Protein AF-A0A4V5LXR3-F1 (afdb_monomer)

Mean predicted aligned error: 10.99 Å

pLDDT: mean 85.41, std 12.67, range [32.97, 96.38]

Foldseek 3Di:
DDDDDDDPPPPDVVVVPPDDPVRVVVLLVVLLVLLVLLLVDDPVLNVPQDWDPVLVVLSVVLNVDPDPVVNSVSSSVNSVRSVVIDCVSSVVSSVVVVVVVVVVVVLLVVLVVLLVQVLVDPVSLVVLCVVQVVAPSVVLVVLSVVQNVVVPDDDDVPPPPHDPSSVVSSVSSSVSVVVVPDPDD

Solvent-accessible surface area (backbone atoms only — not comparable to full-atom values): 10865 Å² total; per-residue (Å²): 133,86,80,78,82,86,64,91,82,61,78,59,76,72,78,74,59,66,80,49,76,67,51,53,52,51,56,51,47,54,35,27,51,49,46,54,53,53,71,70,46,57,67,72,66,50,68,72,52,80,70,59,67,72,55,52,55,43,50,55,50,40,69,70,46,80,52,66,71,60,24,52,53,38,37,52,50,40,20,54,51,51,73,79,45,87,52,64,66,58,51,52,52,52,49,52,54,50,51,50,52,53,51,52,52,49,52,51,50,52,39,50,51,50,50,51,43,34,69,76,38,71,67,32,47,53,54,47,44,70,75,39,71,88,52,65,63,69,60,49,53,50,32,49,54,48,28,49,55,61,67,74,43,84,86,54,91,88,57,68,98,65,56,72,36,50,54,51,42,48,50,54,49,42,54,46,52,58,67,72,45,71,80,82,126

Sequence (185 aa):
MPRRPFDPTAPDPEDELGPSKTQRKKSMLALQDLGAALLALPVTQLDEIEMDERLREALDEARRITAHGARKRQLQYVGKLLRSADTEPLQQALERTRANRVHDARAFHDVEHWRERILAGDDGLNAWLNTYPDADSTLLRTLVRDARRELDAPTRPGAPAMSKARRALFRQLRDTMSAATPAAE

Secondary structure (DSSP, 8-state):
-PPPPP-TTSPPTTTSSPSPHHHHHHHHHHHHHHHHHHHTS-HHHHHTS---HHHHHHHHHHHH--SHHHHHHHHHHHHHHTTTS--HHHHHHHHHHHHHHHHHHHHHHHHHHHHHHHHH-HHHHHHHHHH-TTS-HHHHHHHHHHHHHHHHS---TT--SS-HHHHHHHHHHHHHHHHHS----

Radius of gyration: 27.93 Å; Cα contacts (8 Å, |Δi|>4): 108; chains: 1; bounding box: 67×54×81 Å

Nearest PDB structures (foldseek):
  2p0t-assembly1_A  TM=9.073E-01  e=4.575E-08  Pseudomonas syringae pv. tomato str. DC3000
  7bl5-assembly1_8  TM=4.875E-01  e=5.642E-07  Escherichia coli str. K-12 substr. MG1655
  4wj0-assembly1_A  TM=4.478E-01  e=9.863E+00  Pyrococcus horikoshii OT3
  8to0-assembly1_AG  TM=2.245E-01  e=7.157E+00  Mus musculus

Structure (mmCIF, N/CA/C/O backbone):
data_AF-A0A4V5LXR3-F1
#
_entry.id   AF-A0A4V5LXR3-F1
#
loop_
_atom_site.group_PDB
_atom_site.id
_atom_site.type_symbol
_atom_site.label_atom_id
_atom_site.label_alt_id
_atom_site.label_comp_id
_atom_site.label_asym_id
_atom_site.label_entity_id
_atom_site.label_seq_id
_atom_site.pdbx_PDB_ins_code
_atom_site.Cartn_x
_atom_site.Cartn_y
_atom_site.Cartn_z
_atom_site.occupancy
_atom_site.B_iso_or_equiv
_atom_site.auth_seq_id
_atom_site.auth_comp_id
_atom_site.auth_asym_id
_atom_site.auth_atom_id
_atom_site.pdbx_PDB_model_num
ATOM 1 N N . MET A 1 1 ? -34.522 -41.121 51.765 1.00 48.38 1 MET A N 1
ATOM 2 C CA . MET A 1 1 ? -34.801 -40.007 50.832 1.00 48.38 1 MET A CA 1
ATOM 3 C C . MET A 1 1 ? -34.856 -40.565 49.417 1.00 48.38 1 MET A C 1
ATOM 5 O O . MET A 1 1 ? -33.918 -41.277 49.068 1.00 48.38 1 MET A O 1
ATOM 9 N N . PRO A 1 2 ? -35.918 -40.332 48.628 1.00 56.44 2 PRO A N 1
ATOM 10 C CA . PRO A 1 2 ? -35.961 -40.808 47.248 1.00 56.44 2 PRO A CA 1
ATOM 11 C C . PRO A 1 2 ? -35.018 -39.966 46.377 1.00 56.44 2 PRO A C 1
ATOM 13 O O . PRO A 1 2 ? -34.986 -38.740 46.491 1.00 56.44 2 PRO A O 1
ATOM 16 N N . ARG A 1 3 ? -34.212 -40.625 45.536 1.00 62.06 3 ARG A N 1
ATOM 17 C CA . ARG A 1 3 ? -33.340 -39.954 44.564 1.00 62.06 3 ARG A CA 1
ATOM 18 C C . ARG A 1 3 ? -34.205 -39.358 43.455 1.00 62.06 3 ARG A C 1
ATOM 20 O O . ARG A 1 3 ? -35.049 -40.053 42.896 1.00 62.06 3 ARG A O 1
ATOM 27 N N . ARG A 1 4 ? -34.001 -38.072 43.170 1.00 68.62 4 ARG A N 1
ATOM 28 C CA . ARG A 1 4 ? -34.671 -37.350 42.083 1.00 68.62 4 ARG A CA 1
ATOM 29 C C . ARG A 1 4 ? -34.352 -38.049 40.745 1.00 68.62 4 ARG A C 1
ATOM 31 O O . ARG A 1 4 ? -33.186 -38.400 40.549 1.00 68.62 4 ARG A O 1
ATOM 38 N N . PRO A 1 5 ? -35.339 -38.285 39.864 1.00 64.44 5 PRO A N 1
ATOM 39 C CA . PRO A 1 5 ? -35.086 -38.892 38.561 1.00 64.44 5 PRO A CA 1
ATOM 40 C C . PRO A 1 5 ? -34.177 -37.986 37.720 1.00 64.44 5 PRO A C 1
ATOM 42 O O . PRO A 1 5 ? -34.353 -36.768 37.707 1.00 64.44 5 PRO A O 1
ATOM 45 N N . PHE A 1 6 ? -33.181 -38.594 37.073 1.00 63.34 6 PHE A N 1
ATOM 46 C CA . PHE A 1 6 ? -32.310 -37.942 36.097 1.00 63.34 6 PHE A CA 1
ATOM 47 C C . PHE A 1 6 ? -33.135 -37.663 34.838 1.00 63.34 6 PHE A C 1
ATOM 49 O O . PHE A 1 6 ? -33.661 -38.599 34.238 1.00 63.34 6 PHE A O 1
ATOM 56 N N . ASP A 1 7 ? -33.292 -36.388 34.494 1.00 72.94 7 ASP A N 1
ATOM 57 C CA . ASP A 1 7 ? -33.982 -35.941 33.287 1.00 72.94 7 ASP A CA 1
ATOM 58 C C . ASP A 1 7 ? -32.942 -35.765 32.162 1.00 72.94 7 ASP A C 1
ATOM 60 O O . ASP A 1 7 ? -32.130 -34.842 32.241 1.00 72.94 7 ASP A O 1
ATOM 64 N N . PRO A 1 8 ? -32.924 -36.635 31.135 1.00 64.62 8 PRO A N 1
ATOM 65 C CA . PRO A 1 8 ? -31.956 -36.577 30.039 1.00 64.62 8 PRO A CA 1
ATOM 66 C C . PRO A 1 8 ? -32.237 -35.448 29.033 1.00 64.62 8 PRO A C 1
ATOM 68 O O . PRO A 1 8 ? -31.468 -35.277 28.092 1.00 64.62 8 PRO A O 1
ATOM 71 N N . THR A 1 9 ? -33.339 -34.709 29.200 1.00 65.81 9 THR A N 1
ATOM 72 C CA . THR A 1 9 ? -33.699 -33.537 28.386 1.00 65.81 9 THR A CA 1
ATOM 73 C C . THR A 1 9 ? -33.408 -32.203 29.072 1.00 65.81 9 THR A C 1
ATOM 75 O O . THR A 1 9 ? -33.622 -31.152 28.468 1.00 65.81 9 THR A O 1
ATOM 78 N N . ALA A 1 10 ? -32.894 -32.219 30.306 1.00 61.97 10 ALA A N 1
ATOM 79 C CA . ALA A 1 10 ? -32.390 -31.010 30.940 1.00 61.97 10 ALA A CA 1
ATOM 80 C C . ALA A 1 10 ? -31.114 -30.539 30.208 1.00 61.97 10 ALA A C 1
ATOM 82 O O . ALA A 1 10 ? -30.219 -31.362 29.998 1.00 61.97 10 ALA A O 1
ATOM 83 N N . PRO A 1 11 ? -31.015 -29.256 29.807 1.00 58.72 11 PRO A N 1
ATOM 84 C CA . PRO A 1 11 ? -29.786 -28.722 29.230 1.00 58.72 11 PRO A CA 1
ATOM 85 C C . PRO A 1 11 ? -28.630 -28.931 30.213 1.00 58.72 11 PRO A C 1
ATOM 87 O O . PRO A 1 11 ? -28.805 -28.787 31.427 1.00 58.72 11 PRO A O 1
ATOM 90 N N . ASP A 1 12 ? -27.467 -29.314 29.688 1.00 57.03 12 ASP A N 1
ATOM 91 C CA . ASP A 1 12 ? -26.261 -29.512 30.488 1.00 57.03 12 ASP A CA 1
ATOM 92 C C . ASP A 1 12 ? -25.957 -28.195 31.234 1.00 57.03 12 ASP A C 1
ATOM 94 O O . ASP A 1 12 ? -25.939 -27.139 30.594 1.00 57.03 12 ASP A O 1
ATOM 98 N N . PRO A 1 13 ? -25.750 -28.183 32.568 1.00 55.31 13 PRO A N 1
ATOM 99 C CA . PRO A 1 13 ? -25.445 -26.955 33.315 1.00 55.31 13 PRO A CA 1
ATOM 100 C C . PRO A 1 13 ? -24.207 -26.198 32.799 1.00 55.31 13 PRO A C 1
ATOM 102 O O . PRO A 1 13 ? -23.985 -25.049 33.187 1.00 55.31 13 PRO A O 1
ATOM 105 N N . GLU A 1 14 ? -23.399 -26.815 31.932 1.00 53.06 14 GLU A N 1
ATOM 106 C CA . GLU A 1 14 ? -22.302 -26.158 31.221 1.00 53.06 14 GLU A CA 1
ATOM 107 C C . GLU A 1 14 ? -22.770 -25.155 30.144 1.00 53.06 14 GLU A C 1
ATOM 109 O O . GLU A 1 14 ? -22.084 -24.152 29.936 1.00 53.06 14 GLU A O 1
ATOM 114 N N . ASP A 1 15 ? -23.950 -25.334 29.537 1.00 54.12 15 ASP A N 1
ATOM 115 C CA . ASP A 1 15 ? -24.495 -24.417 28.518 1.00 54.12 15 ASP A CA 1
ATOM 116 C C . ASP A 1 15 ? -25.104 -23.127 29.120 1.00 54.12 15 ASP A C 1
ATOM 118 O O . ASP A 1 15 ? -25.196 -22.099 28.444 1.00 54.12 15 ASP A O 1
ATOM 122 N N . GLU A 1 16 ? -25.468 -23.123 30.411 1.00 56.03 16 GLU A N 1
ATOM 123 C CA . GLU A 1 16 ? -25.971 -21.930 31.127 1.00 56.03 16 GLU A CA 1
ATOM 124 C C . GLU A 1 16 ? -24.852 -21.009 31.651 1.00 56.03 16 GLU A C 1
ATOM 126 O O . GLU A 1 16 ? -25.084 -19.841 31.995 1.00 56.03 16 GLU A O 1
ATOM 131 N N . LEU A 1 17 ? -23.610 -21.495 31.697 1.00 61.09 17 LEU A N 1
ATOM 132 C CA . LEU A 1 17 ? -22.449 -20.719 32.122 1.00 61.09 17 LEU A CA 1
ATOM 133 C C . LEU A 1 17 ? -21.982 -19.827 30.967 1.00 61.09 17 LEU A C 1
ATOM 135 O O . LEU A 1 17 ? -21.058 -20.152 30.226 1.00 61.09 17 LEU A O 1
ATOM 139 N N . GLY A 1 18 ? -22.620 -18.659 30.830 1.00 65.31 18 GLY A N 1
ATOM 140 C CA . GLY A 1 18 ? -22.239 -17.632 29.855 1.00 65.31 18 GLY A CA 1
ATOM 141 C C . GLY A 1 18 ? -20.724 -17.336 29.820 1.00 65.31 18 GLY A C 1
ATOM 142 O O . GLY A 1 18 ? -19.982 -17.662 30.748 1.00 65.31 18 GLY A O 1
ATOM 143 N N . PRO A 1 19 ? -20.229 -16.635 28.785 1.00 72.50 19 PRO A N 1
ATOM 144 C CA . PRO A 1 19 ? -18.830 -16.680 28.361 1.00 72.50 19 PRO A CA 1
ATOM 145 C C . PRO A 1 19 ? -17.836 -16.447 29.500 1.00 72.50 19 PRO A C 1
ATOM 147 O O . PRO A 1 19 ? -17.971 -15.489 30.276 1.00 72.50 19 PRO A O 1
ATOM 150 N N . SER A 1 20 ? -16.802 -17.289 29.558 1.00 84.00 20 SER A N 1
ATOM 151 C CA . SER A 1 20 ? -15.786 -17.258 30.609 1.00 84.00 20 SER A CA 1
ATOM 152 C C . SER A 1 20 ? -15.047 -15.916 30.645 1.00 84.00 20 SER A C 1
ATOM 154 O O . SER A 1 20 ? -14.935 -15.204 29.642 1.00 84.00 20 SER A O 1
ATOM 156 N N . LYS A 1 21 ? -14.474 -15.560 31.805 1.00 80.75 21 LYS A N 1
ATOM 157 C CA . LYS A 1 21 ? -13.666 -14.331 31.960 1.00 80.75 21 LYS A CA 1
ATOM 158 C C . LYS A 1 21 ? -12.577 -14.221 30.880 1.00 80.75 21 LYS A C 1
ATOM 160 O O . LYS A 1 21 ? -12.326 -13.135 30.357 1.00 80.75 21 LYS A O 1
ATOM 165 N N . THR A 1 22 ? -11.973 -15.351 30.510 1.00 83.62 22 THR A N 1
ATOM 166 C CA . THR A 1 22 ? -10.957 -15.445 29.455 1.00 83.62 22 THR A CA 1
ATOM 167 C C . THR A 1 22 ? -11.543 -15.192 28.068 1.00 83.62 22 THR A C 1
ATOM 169 O O . THR A 1 22 ? -10.948 -14.444 27.294 1.00 83.62 22 THR A O 1
ATOM 172 N N . GLN A 1 23 ? -12.711 -15.760 27.756 1.00 81.50 23 GLN A N 1
ATOM 173 C CA . GLN A 1 23 ? -13.398 -15.528 26.481 1.00 81.50 23 GLN A CA 1
ATOM 174 C C . GLN A 1 23 ? -13.782 -14.056 26.325 1.00 81.50 23 GLN A C 1
ATOM 176 O O . GLN A 1 23 ? -13.395 -13.443 25.337 1.00 81.50 23 GLN A O 1
ATOM 181 N N . ARG A 1 24 ? -14.404 -13.443 27.342 1.00 83.69 24 ARG A N 1
ATOM 182 C CA . ARG A 1 24 ? -14.757 -12.010 27.314 1.00 83.69 24 ARG A CA 1
ATOM 183 C C . ARG A 1 24 ? -13.536 -11.124 27.066 1.00 83.69 24 ARG A C 1
ATOM 185 O O . ARG A 1 24 ? -13.606 -10.176 26.289 1.00 83.69 24 ARG A O 1
ATOM 192 N N . LYS A 1 25 ? -12.395 -11.446 27.689 1.00 84.44 25 LYS A N 1
ATOM 193 C CA . LYS A 1 25 ? -11.135 -10.723 27.468 1.00 84.44 25 LYS A CA 1
ATOM 194 C C . LYS A 1 25 ? -10.623 -10.880 26.031 1.00 84.44 25 LYS A C 1
ATOM 196 O O . LYS A 1 25 ? -10.166 -9.897 25.457 1.00 84.44 25 LYS A O 1
ATOM 201 N N . LYS A 1 26 ? -10.707 -12.082 25.449 1.00 87.25 26 LYS A N 1
ATOM 202 C CA . LYS A 1 26 ? -10.320 -12.332 24.051 1.00 87.25 26 LYS A CA 1
ATOM 203 C C . LYS A 1 26 ? -11.212 -11.569 23.071 1.00 87.25 26 LYS A C 1
ATOM 205 O O . LYS A 1 26 ? -10.680 -10.880 22.210 1.00 87.25 26 LYS A O 1
ATOM 210 N N . SER A 1 27 ? -12.533 -11.608 23.251 1.00 86.69 27 SER A N 1
ATOM 211 C CA . SER A 1 27 ? -13.485 -10.847 22.426 1.00 86.69 27 SER A CA 1
ATOM 212 C C . SER A 1 27 ? -13.188 -9.347 22.475 1.00 86.69 27 SER A C 1
ATOM 214 O O . SER A 1 27 ? -13.164 -8.665 21.458 1.00 86.69 27 SER A O 1
ATOM 216 N N . MET A 1 28 ? -12.878 -8.839 23.670 1.00 87.00 28 MET A N 1
ATOM 217 C CA . MET A 1 28 ? -12.500 -7.443 23.871 1.00 87.00 28 MET A CA 1
ATOM 218 C C . MET A 1 28 ? -11.203 -7.036 23.181 1.00 87.00 28 MET A C 1
ATOM 220 O O . MET A 1 28 ? -11.071 -5.881 22.771 1.00 87.00 28 MET A O 1
ATOM 224 N N . LEU A 1 29 ? -10.234 -7.945 23.111 1.00 89.38 29 LEU A N 1
ATOM 225 C CA . LEU A 1 29 ? -8.988 -7.702 22.399 1.00 89.38 29 LEU A CA 1
ATOM 226 C C . LEU A 1 29 ? -9.235 -7.698 20.888 1.00 89.38 29 LEU A C 1
ATOM 228 O O . LEU A 1 29 ? -8.844 -6.746 20.230 1.00 89.38 29 LEU A O 1
ATOM 232 N N . ALA A 1 30 ? -10.003 -8.666 20.380 1.00 90.50 30 ALA A N 1
ATOM 233 C CA . ALA A 1 30 ? -10.354 -8.750 18.964 1.00 90.50 30 ALA A CA 1
ATOM 234 C C . ALA A 1 30 ? -11.049 -7.477 18.443 1.00 90.50 30 ALA A C 1
ATOM 236 O O . ALA A 1 30 ? -10.733 -7.009 17.355 1.00 90.50 30 ALA A O 1
ATOM 237 N N . LEU A 1 31 ? -11.941 -6.864 19.230 1.00 91.88 31 LEU A N 1
ATOM 238 C CA . LEU A 1 31 ? -12.586 -5.597 18.851 1.00 91.88 31 LEU A CA 1
ATOM 239 C C . LEU A 1 31 ? -11.624 -4.400 18.879 1.00 91.88 31 LEU A C 1
ATOM 241 O O . LEU A 1 31 ? -11.743 -3.491 18.063 1.00 91.88 31 LEU A O 1
ATOM 245 N N . GLN A 1 32 ? -10.659 -4.376 19.802 1.00 91.25 32 GLN A N 1
ATOM 246 C CA . GLN A 1 32 ? -9.615 -3.344 19.794 1.00 91.25 32 GLN A CA 1
ATOM 247 C C . GLN A 1 32 ? -8.682 -3.508 18.594 1.00 91.25 32 GLN A C 1
ATOM 249 O O . GLN A 1 32 ? -8.328 -2.513 17.963 1.00 91.25 32 GLN A O 1
ATOM 254 N N . ASP A 1 33 ? -8.330 -4.748 18.259 1.00 92.50 33 ASP A N 1
ATOM 255 C CA . ASP A 1 33 ? -7.518 -5.076 17.091 1.00 92.50 33 ASP A CA 1
ATOM 256 C C . ASP A 1 33 ? -8.258 -4.717 15.794 1.00 92.50 33 ASP A C 1
ATOM 258 O O . ASP A 1 33 ? -7.649 -4.160 14.882 1.00 92.50 33 ASP A O 1
ATOM 262 N N . LEU A 1 34 ? -9.580 -4.932 15.741 1.00 93.31 34 LEU A N 1
ATOM 263 C CA . LEU A 1 34 ? -10.438 -4.472 14.646 1.00 93.31 34 LEU A CA 1
ATOM 264 C C . LEU A 1 34 ? -10.372 -2.946 14.494 1.00 93.31 34 LEU A C 1
ATOM 266 O O . LEU A 1 34 ? -10.088 -2.449 13.408 1.00 93.31 34 LEU A O 1
ATOM 270 N N . GLY A 1 35 ? -10.553 -2.197 15.585 1.00 93.38 35 GLY A N 1
ATOM 271 C CA . GLY A 1 35 ? -10.427 -0.736 15.573 1.00 93.38 35 GLY A CA 1
ATOM 272 C C . GLY A 1 35 ? -9.039 -0.255 15.135 1.00 93.38 35 GLY A C 1
ATOM 273 O O . GLY A 1 35 ? -8.917 0.690 14.358 1.00 93.38 35 GLY A O 1
ATOM 274 N N . ALA A 1 36 ? -7.977 -0.930 15.581 1.00 93.38 36 ALA A N 1
ATOM 275 C CA . ALA A 1 36 ? -6.613 -0.623 15.161 1.00 93.38 36 ALA A CA 1
ATOM 276 C C . ALA A 1 36 ? -6.378 -0.920 13.670 1.00 93.38 36 ALA A C 1
ATOM 278 O O . ALA A 1 36 ? -5.682 -0.153 13.004 1.00 93.38 36 ALA A O 1
ATOM 279 N N . ALA A 1 37 ? -6.967 -1.998 13.145 1.00 93.31 37 ALA A N 1
ATOM 280 C CA . ALA A 1 37 ? -6.899 -2.347 11.731 1.00 93.31 37 ALA A CA 1
ATOM 281 C C . ALA A 1 37 ? -7.628 -1.319 10.854 1.00 93.31 37 ALA A C 1
ATOM 283 O O . ALA A 1 37 ? -7.084 -0.917 9.828 1.00 93.31 37 ALA A O 1
ATOM 284 N N . LEU A 1 38 ? -8.796 -0.832 11.288 1.00 92.94 38 LEU A N 1
ATOM 285 C CA . LEU A 1 38 ? -9.531 0.238 10.603 1.00 92.94 38 LEU A CA 1
ATOM 286 C C . LEU A 1 38 ? -8.713 1.534 10.525 1.00 92.94 38 LEU A C 1
ATOM 288 O O . LEU A 1 38 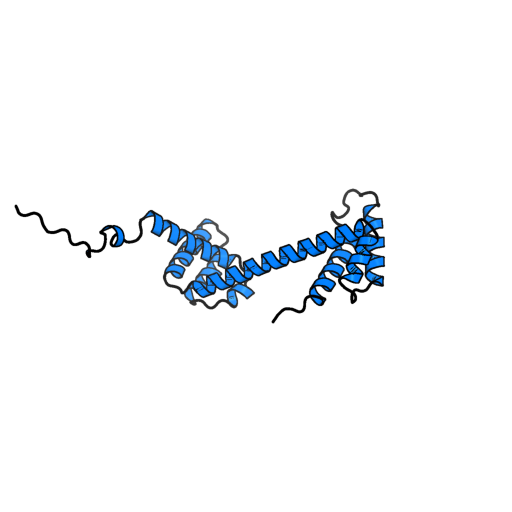? -8.626 2.140 9.465 1.00 92.94 38 LEU A O 1
ATOM 292 N N . LEU A 1 39 ? -8.017 1.920 11.602 1.00 92.31 39 LEU A N 1
ATOM 293 C CA . LEU A 1 39 ? -7.126 3.093 11.585 1.00 92.31 39 LEU A CA 1
ATOM 294 C C . LEU A 1 39 ? -5.912 2.957 10.659 1.00 92.31 39 LEU A C 1
ATOM 296 O O . LEU A 1 39 ? -5.262 3.959 10.363 1.00 92.31 39 LEU A O 1
ATOM 300 N N . ALA A 1 40 ? -5.556 1.735 10.266 1.00 90.75 40 ALA A N 1
ATOM 301 C CA . ALA A 1 40 ? -4.468 1.478 9.331 1.00 90.75 40 ALA A CA 1
ATOM 302 C C . ALA A 1 40 ? -4.927 1.517 7.862 1.00 90.75 40 ALA A C 1
ATOM 304 O O . ALA A 1 40 ? -4.088 1.385 6.964 1.00 90.75 40 ALA A O 1
ATOM 305 N N . LEU A 1 41 ? -6.231 1.667 7.607 1.00 89.31 41 LEU A N 1
ATOM 306 C CA . LEU A 1 41 ? -6.758 1.877 6.265 1.00 89.31 41 LEU A CA 1
ATOM 307 C C . LEU A 1 41 ? -6.458 3.302 5.771 1.00 89.31 41 LEU A C 1
ATOM 309 O O . LEU A 1 41 ? -6.377 4.239 6.572 1.00 89.31 41 LEU A O 1
ATOM 313 N N . PRO A 1 42 ? -6.305 3.493 4.448 1.00 88.31 42 PRO A N 1
ATOM 314 C CA . PRO A 1 42 ? -6.351 4.818 3.845 1.00 88.31 42 PRO A CA 1
ATOM 315 C C . PRO A 1 42 ? -7.664 5.527 4.189 1.00 88.31 42 PRO A C 1
ATOM 317 O O . PRO A 1 42 ? -8.713 4.894 4.247 1.00 88.31 42 PRO A O 1
ATOM 320 N N . VAL A 1 43 ? -7.603 6.850 4.347 1.00 87.44 43 VAL A N 1
ATOM 321 C CA . VAL A 1 43 ? -8.761 7.696 4.697 1.00 87.44 43 VAL A CA 1
ATOM 322 C C . VAL A 1 43 ? -9.933 7.461 3.754 1.00 87.44 43 VAL A C 1
ATOM 324 O O . VAL A 1 43 ? -11.038 7.216 4.204 1.00 87.44 43 VAL A O 1
ATOM 327 N N . THR A 1 44 ? -9.651 7.427 2.453 1.00 88.19 44 THR A N 1
ATOM 328 C CA . THR A 1 44 ? -10.654 7.217 1.408 1.00 88.19 44 THR A CA 1
ATOM 329 C C . THR A 1 44 ? -11.377 5.880 1.557 1.00 88.19 44 THR A C 1
ATOM 331 O O . THR A 1 44 ? -12.591 5.835 1.441 1.00 88.19 44 THR A O 1
ATOM 334 N N . GLN A 1 45 ? -10.652 4.803 1.883 1.00 87.12 45 GLN A N 1
ATOM 335 C CA . GLN A 1 45 ? -11.262 3.490 2.121 1.00 87.12 45 GLN A CA 1
ATOM 336 C C . GLN A 1 45 ? -12.057 3.463 3.422 1.00 87.12 45 GLN A C 1
ATOM 338 O O . GLN A 1 45 ? -13.059 2.770 3.498 1.00 87.12 45 GLN A O 1
ATOM 343 N N . LEU A 1 46 ? -11.609 4.181 4.455 1.00 89.12 46 LEU A N 1
ATOM 344 C CA . LEU A 1 46 ? -12.341 4.265 5.716 1.00 89.12 46 LEU A CA 1
ATOM 345 C C . LEU A 1 46 ? -13.649 5.053 5.555 1.00 89.12 46 LEU A C 1
ATOM 347 O O . LEU A 1 46 ? -14.658 4.680 6.148 1.00 89.12 46 LEU A O 1
ATOM 351 N N . ASP A 1 47 ? -13.634 6.106 4.735 1.00 89.62 47 ASP A N 1
ATOM 352 C CA . ASP A 1 47 ? -14.788 6.970 4.494 1.00 89.62 47 ASP A CA 1
ATOM 353 C C . ASP A 1 47 ? -15.931 6.244 3.774 1.00 89.62 47 ASP A C 1
ATOM 355 O O . ASP A 1 47 ? -17.094 6.503 4.090 1.00 89.62 47 ASP A O 1
ATOM 359 N N . GLU A 1 48 ? -15.596 5.313 2.874 1.00 89.69 48 GLU A N 1
ATOM 360 C CA . GLU A 1 48 ? -16.531 4.448 2.137 1.00 89.69 48 GLU A CA 1
ATOM 361 C C . GLU A 1 48 ? -17.236 3.408 3.023 1.00 89.69 48 GLU A C 1
ATOM 363 O O . GLU A 1 48 ? -18.247 2.835 2.620 1.00 89.69 48 GLU A O 1
ATOM 368 N N . ILE A 1 49 ? -16.717 3.140 4.225 1.00 89.88 49 ILE A N 1
ATOM 369 C CA . ILE A 1 49 ? -17.291 2.138 5.121 1.00 89.88 49 ILE A CA 1
ATOM 370 C C . ILE A 1 49 ? -18.459 2.749 5.895 1.00 89.88 49 ILE A C 1
ATOM 372 O O . ILE A 1 49 ? -18.294 3.688 6.682 1.00 89.88 49 ILE A O 1
ATOM 376 N N . GLU A 1 50 ? -19.641 2.164 5.729 1.00 88.31 50 GLU A N 1
ATOM 377 C CA . GLU A 1 50 ? -20.808 2.526 6.528 1.00 88.31 50 GLU A CA 1
ATOM 378 C C . GLU A 1 50 ? -20.597 2.145 7.997 1.00 88.31 50 GLU A C 1
ATOM 380 O O . GLU A 1 50 ? -20.267 1.005 8.334 1.00 88.31 50 GLU A O 1
ATOM 385 N N . MET A 1 51 ? -20.755 3.128 8.883 1.00 90.62 51 MET A N 1
ATOM 386 C CA . MET A 1 51 ? -20.613 2.955 10.324 1.00 90.62 51 MET A CA 1
ATOM 387 C C . MET A 1 51 ? -21.352 4.051 11.090 1.00 90.62 51 MET A C 1
ATOM 389 O O . MET A 1 51 ? -21.638 5.114 10.544 1.00 90.62 51 MET A O 1
ATOM 393 N N . ASP A 1 52 ? -21.622 3.799 12.370 1.00 91.50 52 ASP A N 1
ATOM 394 C CA . ASP A 1 52 ? -22.203 4.788 13.282 1.00 91.50 52 ASP A CA 1
ATOM 395 C C . ASP A 1 52 ? -21.307 6.035 13.394 1.00 91.50 52 ASP A C 1
ATOM 397 O O . ASP A 1 52 ? -20.081 5.923 13.506 1.00 91.50 52 ASP A O 1
ATOM 401 N N . GLU A 1 53 ? -21.923 7.218 13.422 1.00 91.69 53 GLU A N 1
ATOM 402 C CA . GLU A 1 53 ? -21.227 8.505 13.526 1.00 91.69 53 GLU A CA 1
ATOM 403 C C . GLU A 1 53 ? -20.266 8.547 14.721 1.00 91.69 53 GLU A C 1
ATOM 405 O O . GLU A 1 53 ? -19.116 8.962 14.600 1.00 91.69 53 GLU A O 1
ATOM 410 N N . ARG A 1 54 ? -20.673 8.006 15.875 1.00 93.88 54 ARG A N 1
ATOM 411 C CA . ARG A 1 54 ? -19.824 7.978 17.076 1.00 93.88 54 ARG A CA 1
ATOM 412 C C . ARG A 1 54 ? -18.572 7.139 16.874 1.00 93.88 54 ARG A C 1
ATOM 414 O O . ARG A 1 54 ? -17.534 7.429 17.471 1.00 93.88 54 ARG A O 1
ATOM 421 N N . LEU A 1 55 ? -18.673 6.062 16.094 1.00 93.88 55 LEU A N 1
ATOM 422 C CA . LEU A 1 55 ? -17.525 5.223 15.765 1.00 93.88 55 LEU A CA 1
ATOM 423 C C . LEU A 1 55 ? -16.581 5.964 14.815 1.00 93.88 55 LEU A C 1
ATOM 425 O O . LEU A 1 55 ? -15.370 5.943 15.045 1.00 93.88 55 LEU A O 1
ATOM 429 N N . ARG A 1 56 ? -17.130 6.664 13.818 1.00 93.88 56 ARG A N 1
ATOM 430 C CA . ARG A 1 56 ? -16.366 7.488 12.874 1.00 93.88 56 ARG A CA 1
ATOM 431 C C . ARG A 1 56 ? -15.596 8.600 13.589 1.00 93.88 56 ARG A C 1
ATOM 433 O O . ARG A 1 56 ? -14.367 8.634 13.511 1.00 93.88 56 ARG A O 1
ATOM 440 N N . GLU A 1 57 ? -16.274 9.403 14.406 1.00 94.50 57 GLU A N 1
ATOM 441 C CA . GLU A 1 57 ? -15.649 10.452 15.225 1.00 94.50 57 GLU A CA 1
ATOM 442 C C . GLU A 1 57 ? -14.532 9.895 16.123 1.00 94.50 57 GLU A C 1
ATOM 444 O O . GLU A 1 57 ? -13.446 10.475 16.240 1.00 94.50 57 GLU A O 1
ATOM 449 N N . ALA A 1 58 ? -14.773 8.740 16.756 1.00 95.12 58 ALA A N 1
ATOM 450 C CA . ALA A 1 58 ? -13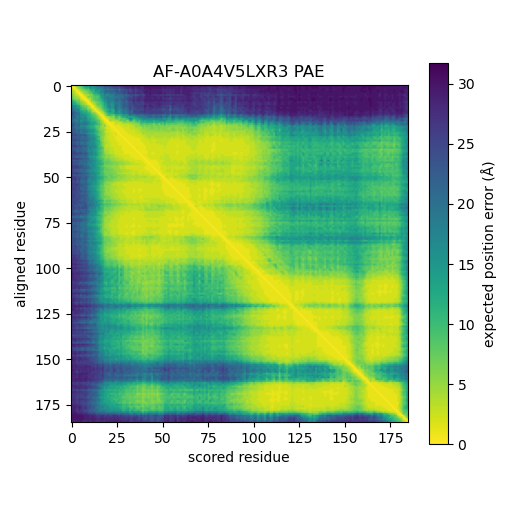.802 8.118 17.646 1.00 95.12 58 ALA A CA 1
ATOM 451 C C . ALA A 1 58 ? -12.537 7.647 16.910 1.00 95.12 58 ALA A C 1
ATOM 453 O O . ALA A 1 58 ? -11.441 7.735 17.479 1.00 95.12 58 ALA A O 1
ATOM 454 N N . LEU A 1 59 ? -12.677 7.158 15.673 1.00 94.44 59 LEU A N 1
ATOM 455 C CA . LEU A 1 59 ? -11.563 6.765 14.810 1.00 94.44 59 LEU A CA 1
ATOM 456 C C . LEU A 1 59 ? -10.772 7.990 14.326 1.00 94.44 59 LEU A C 1
ATOM 458 O O . LEU A 1 59 ? -9.542 7.997 14.420 1.00 94.44 59 LEU A O 1
ATOM 462 N N . ASP A 1 60 ? -11.446 9.057 13.904 1.00 94.00 60 ASP A N 1
ATOM 463 C CA . ASP A 1 60 ? -10.776 10.291 13.480 1.00 94.00 60 ASP A CA 1
ATOM 464 C C . ASP A 1 60 ? -9.979 10.940 14.612 1.00 94.00 60 ASP A C 1
ATOM 466 O O . ASP A 1 60 ? -8.840 11.379 14.417 1.00 94.00 60 ASP A O 1
ATOM 470 N N . GLU A 1 61 ? -10.536 10.947 15.822 1.00 95.06 61 GLU A N 1
ATOM 471 C CA . GLU A 1 61 ? -9.827 11.386 17.021 1.00 95.06 61 GLU A CA 1
ATOM 472 C C . GLU A 1 61 ? -8.588 10.514 17.279 1.00 95.06 61 GLU A C 1
ATOM 474 O O . GLU A 1 61 ? -7.484 11.022 17.485 1.00 95.06 61 GLU A O 1
ATOM 479 N N . ALA A 1 62 ? -8.724 9.187 17.183 1.00 94.19 62 ALA A N 1
ATOM 480 C CA . ALA A 1 62 ? -7.606 8.263 17.374 1.00 94.19 62 ALA A CA 1
ATOM 481 C C . ALA A 1 62 ? -6.465 8.473 16.364 1.00 94.19 62 ALA A C 1
ATOM 483 O O . ALA A 1 62 ? -5.313 8.141 16.669 1.00 94.19 62 ALA A O 1
ATOM 484 N N . ARG A 1 63 ? -6.770 9.012 15.176 1.00 92.06 63 ARG A N 1
ATOM 485 C CA . ARG A 1 63 ? -5.785 9.339 14.138 1.00 92.06 63 ARG A CA 1
ATOM 486 C C . ARG A 1 63 ? -5.044 10.647 14.418 1.00 92.06 63 ARG A C 1
ATOM 488 O O . ARG A 1 63 ? -3.875 10.762 14.058 1.00 92.06 63 ARG A O 1
ATOM 495 N N . ARG A 1 64 ? -5.698 11.606 15.082 1.00 93.88 64 ARG A N 1
ATOM 496 C CA . ARG A 1 64 ? -5.115 12.900 15.482 1.00 93.88 64 ARG A CA 1
ATOM 497 C C . ARG A 1 64 ? -4.228 12.794 16.726 1.00 93.88 64 ARG A C 1
ATOM 499 O O . ARG A 1 64 ? -3.271 13.553 16.867 1.00 93.88 64 ARG A O 1
ATOM 506 N N . ILE A 1 65 ? -4.501 11.838 17.613 1.00 95.12 65 ILE A N 1
ATOM 507 C CA . ILE A 1 65 ? -3.715 11.640 18.835 1.00 95.12 65 ILE A CA 1
ATOM 508 C C . ILE A 1 65 ? -2.329 11.049 18.525 1.00 95.12 65 ILE A C 1
ATOM 510 O O . ILE A 1 65 ? -2.190 9.890 18.134 1.00 95.12 65 ILE A O 1
ATOM 514 N N . THR A 1 66 ? -1.278 11.811 18.830 1.00 93.06 66 THR A N 1
ATOM 515 C CA . THR A 1 66 ? 0.125 11.376 18.697 1.00 93.06 66 THR A CA 1
ATOM 516 C C . THR A 1 66 ? 0.655 10.663 19.945 1.00 93.06 66 THR A C 1
ATOM 518 O O . THR A 1 66 ? 1.486 9.760 19.851 1.00 93.06 66 THR A O 1
ATOM 521 N N . ALA A 1 67 ? 0.160 11.022 21.134 1.00 96.38 67 ALA A N 1
ATOM 522 C CA . ALA A 1 67 ? 0.627 10.455 22.396 1.00 96.38 67 ALA A CA 1
ATOM 523 C C . ALA A 1 67 ? 0.159 9.000 22.581 1.00 96.38 67 ALA A C 1
ATOM 525 O O . ALA A 1 67 ? -1.039 8.726 22.689 1.00 96.38 67 ALA A O 1
ATOM 526 N N . HIS A 1 68 ? 1.106 8.064 22.719 1.00 92.12 68 HIS A N 1
ATOM 527 C CA . HIS A 1 68 ? 0.830 6.622 22.807 1.00 92.12 68 HIS A CA 1
ATOM 528 C C . HIS A 1 68 ? -0.217 6.242 23.867 1.00 92.12 68 HIS A C 1
ATOM 530 O O . HIS A 1 68 ? -1.110 5.438 23.597 1.00 92.12 68 HIS A O 1
ATOM 536 N N . GLY A 1 69 ? -0.143 6.828 25.067 1.00 94.81 69 GLY A N 1
ATOM 537 C CA . GLY A 1 69 ? -1.081 6.529 26.153 1.00 94.81 69 GLY A CA 1
ATOM 538 C C . GLY A 1 69 ? -2.503 7.033 25.887 1.00 94.81 69 GLY A C 1
ATOM 539 O O . GLY A 1 69 ? -3.476 6.353 26.213 1.00 94.81 69 GLY A O 1
ATOM 540 N N . ALA A 1 70 ? -2.640 8.207 25.268 1.00 94.31 70 ALA A N 1
ATOM 541 C CA . ALA A 1 70 ? -3.939 8.737 24.865 1.00 94.31 70 ALA A CA 1
ATOM 542 C C . ALA A 1 70 ? -4.520 7.922 23.698 1.00 94.31 70 ALA A C 1
ATOM 544 O O . ALA A 1 70 ? -5.669 7.495 23.777 1.00 94.31 70 ALA A O 1
ATOM 545 N N . ARG A 1 71 ? -3.698 7.577 22.697 1.00 94.06 71 ARG A N 1
ATOM 546 C CA . ARG A 1 71 ? -4.119 6.760 21.550 1.00 94.06 71 ARG A CA 1
ATOM 547 C C . ARG A 1 71 ? -4.593 5.375 21.984 1.00 94.06 71 ARG A C 1
ATOM 549 O O . ARG A 1 71 ? -5.629 4.905 21.528 1.00 94.06 71 ARG A O 1
ATOM 556 N N . LYS A 1 72 ? -3.883 4.739 22.922 1.00 93.19 72 LYS A N 1
ATOM 557 C CA . LYS A 1 72 ? -4.286 3.446 23.496 1.00 93.19 72 LYS A CA 1
ATOM 558 C C . LYS A 1 72 ? -5.648 3.523 24.191 1.00 93.19 72 LYS A C 1
ATOM 560 O O . LYS A 1 72 ? -6.467 2.628 24.012 1.00 93.19 72 LYS A O 1
ATOM 565 N N . ARG A 1 73 ? -5.903 4.578 24.974 1.00 94.88 73 ARG A N 1
ATOM 566 C CA . ARG A 1 73 ? -7.208 4.787 25.629 1.00 94.88 73 ARG A CA 1
ATOM 567 C C . ARG A 1 73 ? -8.318 5.036 24.611 1.00 94.88 73 ARG A C 1
ATOM 569 O O . ARG A 1 73 ? -9.398 4.472 24.755 1.00 94.88 73 ARG A O 1
ATOM 576 N N . GLN A 1 74 ? -8.030 5.796 23.559 1.00 96.19 74 GLN A N 1
ATOM 577 C CA . GLN A 1 74 ? -8.988 6.025 22.483 1.00 96.19 74 GLN A CA 1
ATOM 578 C C . GLN A 1 74 ? -9.335 4.725 21.744 1.00 96.19 74 GLN A C 1
ATOM 580 O O . GLN A 1 74 ? -10.506 4.438 21.526 1.00 96.19 74 GLN A O 1
ATOM 585 N N . LEU A 1 75 ? -8.350 3.869 21.460 1.00 93.94 75 LEU A N 1
ATOM 586 C CA . LEU A 1 75 ? -8.590 2.544 20.873 1.00 93.94 75 LEU A CA 1
ATOM 587 C C . LEU A 1 75 ? -9.433 1.627 21.773 1.00 93.94 75 LEU A C 1
ATOM 589 O O . LEU A 1 75 ? -10.260 0.864 21.278 1.00 93.94 75 LEU A O 1
ATOM 593 N N . GLN A 1 76 ? -9.280 1.715 23.096 1.00 94.12 76 GLN A N 1
ATOM 594 C CA . GLN A 1 76 ? -10.156 0.998 24.032 1.00 94.12 76 GLN A CA 1
ATOM 595 C C . GLN A 1 76 ? -11.600 1.505 23.968 1.00 94.12 76 GLN A C 1
ATOM 597 O O . GLN A 1 76 ? -12.534 0.706 24.068 1.00 94.12 76 GLN A O 1
ATOM 602 N N . TYR A 1 77 ? -11.786 2.816 23.798 1.00 95.19 77 TYR A N 1
ATOM 603 C CA . TYR A 1 77 ? -13.103 3.412 23.600 1.00 95.19 77 TYR A CA 1
ATOM 604 C C . TYR A 1 77 ? -13.729 2.974 22.268 1.00 95.19 77 TYR A C 1
ATOM 606 O O . TYR A 1 77 ? -14.868 2.511 22.267 1.00 95.19 77 TYR A O 1
ATOM 614 N N . VAL A 1 78 ? -12.962 2.977 21.175 1.00 95.06 78 VAL A N 1
ATOM 615 C CA . VAL A 1 78 ? -13.375 2.409 19.878 1.00 95.06 78 VAL A CA 1
ATOM 616 C C . VAL A 1 78 ? -13.801 0.945 20.036 1.00 95.06 78 VAL A C 1
ATOM 618 O O . VAL A 1 78 ? -14.910 0.579 19.659 1.00 95.06 78 VAL A O 1
ATOM 621 N N . GLY A 1 79 ? -12.994 0.115 20.705 1.00 93.88 79 GLY A N 1
ATOM 622 C CA . GLY A 1 79 ? -13.347 -1.279 20.999 1.00 93.88 79 GLY A CA 1
ATOM 623 C C . GLY A 1 79 ? -14.594 -1.440 21.884 1.00 93.88 79 GLY A C 1
ATOM 624 O O . GLY A 1 79 ? -15.223 -2.497 21.881 1.00 93.88 79 GLY A O 1
ATOM 625 N N . LYS A 1 80 ? -14.978 -0.410 22.651 1.00 93.69 80 LYS A N 1
ATOM 626 C CA . LYS A 1 80 ? -16.259 -0.366 23.372 1.00 93.69 80 LYS A CA 1
ATOM 627 C C . LYS A 1 80 ? -17.428 -0.039 22.451 1.00 93.69 80 LYS A C 1
ATOM 629 O O . LYS A 1 80 ? -18.457 -0.687 22.606 1.00 93.69 80 LYS A O 1
ATOM 634 N N . LEU A 1 81 ? -17.274 0.904 21.527 1.00 94.06 81 LEU A N 1
ATOM 635 C CA . LEU A 1 81 ? -18.306 1.238 20.539 1.00 94.06 81 LEU A CA 1
ATOM 636 C C . LEU A 1 81 ? -18.584 0.061 19.597 1.00 94.06 81 LEU A C 1
ATOM 638 O O . LEU A 1 81 ? -19.738 -0.269 19.347 1.00 94.06 81 LEU A O 1
ATOM 642 N N . LEU A 1 82 ? -17.532 -0.650 19.183 1.00 92.94 82 LEU A N 1
ATOM 643 C CA . LEU A 1 82 ? -17.634 -1.833 18.326 1.00 92.94 82 LEU A CA 1
ATOM 644 C C . LEU A 1 82 ? -18.412 -3.002 18.954 1.00 92.94 82 LEU A C 1
ATOM 646 O O . LEU A 1 82 ? -18.841 -3.890 18.232 1.00 92.94 82 LEU A O 1
ATOM 650 N N . ARG A 1 83 ? -18.631 -3.023 20.279 1.00 90.69 83 ARG A N 1
ATOM 651 C CA . ARG A 1 83 ? -19.473 -4.059 20.915 1.00 90.69 83 ARG A CA 1
ATOM 652 C C . ARG A 1 83 ? -20.951 -3.937 20.566 1.00 90.69 83 ARG A C 1
ATOM 654 O O . ARG A 1 83 ? -21.669 -4.923 20.674 1.00 90.69 83 ARG A O 1
ATOM 661 N N . SER A 1 84 ? -21.400 -2.723 20.272 1.00 89.38 84 SER A N 1
ATOM 662 C CA . SER A 1 84 ? -22.797 -2.408 19.969 1.00 89.38 84 SER A CA 1
ATOM 663 C C . SER A 1 84 ? -23.012 -2.043 18.504 1.00 89.38 84 SER A C 1
ATOM 665 O O . SER A 1 84 ? -24.142 -1.763 18.124 1.00 89.38 84 SER A O 1
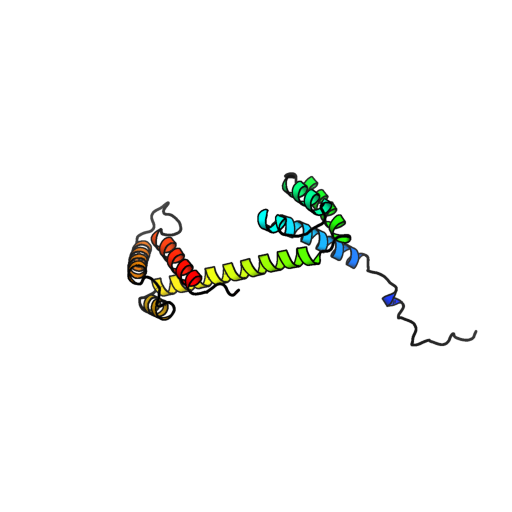ATOM 667 N N . ALA A 1 85 ? -21.944 -2.000 17.709 1.00 88.88 85 ALA A N 1
ATOM 668 C CA . ALA A 1 85 ? -22.006 -1.706 16.287 1.00 88.88 85 ALA A CA 1
ATOM 669 C C . ALA A 1 85 ? -22.165 -2.996 15.476 1.00 88.88 85 ALA A C 1
ATOM 671 O O . ALA A 1 85 ? -21.719 -4.064 15.905 1.00 88.88 85 ALA A O 1
ATOM 672 N N . ASP A 1 86 ? -22.729 -2.873 14.277 1.00 88.06 86 ASP A N 1
ATOM 673 C CA . ASP A 1 86 ? -22.568 -3.903 13.262 1.00 88.06 86 ASP A CA 1
ATOM 674 C C . ASP A 1 86 ? -21.116 -3.887 12.764 1.00 88.06 86 ASP A C 1
ATOM 676 O O . ASP A 1 86 ? -20.613 -2.883 12.258 1.00 88.06 86 ASP A O 1
ATOM 680 N N . THR A 1 87 ? -20.411 -4.995 12.985 1.00 90.06 87 THR A N 1
ATOM 681 C CA . THR A 1 87 ? -18.994 -5.127 12.620 1.00 90.06 87 THR A CA 1
ATOM 682 C C . THR A 1 87 ? -18.790 -5.859 11.304 1.00 90.06 87 THR A C 1
ATOM 684 O O . THR A 1 87 ? -17.661 -5.888 10.813 1.00 90.06 87 THR A O 1
ATOM 687 N N . GLU A 1 88 ? -19.845 -6.427 10.719 1.00 89.38 88 GLU A N 1
ATOM 688 C CA . GLU A 1 88 ? -19.742 -7.195 9.483 1.00 89.38 88 GLU A CA 1
ATOM 689 C C . GLU A 1 88 ? -19.248 -6.331 8.304 1.00 89.38 88 GLU A C 1
ATOM 691 O O . GLU A 1 88 ? -18.240 -6.712 7.696 1.00 89.38 88 GLU A O 1
ATOM 696 N N . PRO A 1 89 ? -19.797 -5.126 8.032 1.00 89.44 89 PRO A N 1
ATOM 697 C CA . PRO A 1 89 ? -19.289 -4.256 6.965 1.00 89.44 89 PRO A CA 1
ATOM 698 C C . PRO A 1 89 ? -17.820 -3.858 7.171 1.00 89.44 89 PRO A C 1
ATOM 700 O O . PRO A 1 89 ? -17.028 -3.832 6.226 1.00 89.44 89 PRO A O 1
ATOM 703 N N . LEU A 1 90 ? -17.430 -3.616 8.428 1.00 91.62 90 LEU A N 1
ATOM 704 C CA . LEU A 1 90 ? -16.066 -3.241 8.812 1.00 91.62 90 LEU A CA 1
ATOM 705 C C . LEU A 1 90 ? -15.071 -4.371 8.515 1.00 91.62 90 LEU A C 1
ATOM 707 O O . LEU A 1 90 ? -13.984 -4.143 7.982 1.00 91.62 90 LEU A O 1
ATOM 711 N N . GLN A 1 91 ? -15.443 -5.602 8.872 1.00 90.75 91 GLN A N 1
ATOM 712 C CA . GLN A 1 91 ? -14.625 -6.789 8.641 1.00 90.75 91 GLN A CA 1
ATOM 713 C C . GLN A 1 91 ? -14.512 -7.100 7.151 1.00 90.75 91 GLN A C 1
ATOM 715 O O . GLN A 1 91 ? -13.408 -7.346 6.668 1.00 90.75 91 GLN A O 1
ATOM 720 N N . GLN A 1 92 ? -15.619 -7.025 6.409 1.00 90.06 92 GLN A N 1
ATOM 721 C CA . GLN A 1 92 ? -15.608 -7.238 4.964 1.00 90.06 92 GLN A CA 1
ATOM 722 C C . GLN A 1 92 ? -14.706 -6.231 4.247 1.00 90.06 92 GLN A C 1
ATOM 724 O O . GLN A 1 92 ? -13.938 -6.621 3.369 1.00 90.06 92 GLN A O 1
ATOM 729 N N . ALA A 1 93 ? -14.756 -4.951 4.623 1.00 88.69 93 ALA A N 1
ATOM 730 C CA . ALA A 1 93 ? -13.883 -3.936 4.043 1.00 88.69 93 ALA A CA 1
ATOM 731 C C . ALA A 1 93 ? -12.398 -4.244 4.301 1.00 88.69 93 ALA A C 1
ATOM 733 O O . ALA A 1 93 ? -11.581 -4.197 3.382 1.00 88.69 93 ALA A O 1
ATOM 734 N N . LEU A 1 94 ? -12.050 -4.649 5.528 1.00 90.19 94 LEU A N 1
ATOM 735 C CA . LEU A 1 94 ? -10.684 -5.056 5.863 1.00 90.19 94 LEU A CA 1
ATOM 736 C C . LEU A 1 94 ? -10.222 -6.284 5.072 1.00 90.19 94 LEU A C 1
ATOM 738 O O . LEU A 1 94 ? -9.075 -6.314 4.619 1.00 90.19 94 LEU A O 1
ATOM 742 N N . GLU A 1 95 ? -11.085 -7.282 4.895 1.00 89.38 95 GLU A N 1
ATOM 743 C CA . GLU A 1 95 ? -10.768 -8.474 4.106 1.00 89.38 95 GLU A CA 1
ATOM 744 C C . GLU A 1 95 ? -10.562 -8.140 2.626 1.00 89.38 95 GLU A C 1
ATOM 746 O O . GLU A 1 95 ? -9.576 -8.591 2.043 1.00 89.38 95 GLU A O 1
ATOM 751 N N . ARG A 1 96 ? -11.388 -7.265 2.036 1.00 86.38 96 ARG A N 1
ATOM 752 C CA . ARG A 1 96 ? -11.175 -6.768 0.663 1.00 86.38 96 ARG A CA 1
ATOM 753 C C . ARG A 1 96 ? -9.815 -6.084 0.527 1.00 86.38 96 ARG A C 1
ATOM 755 O O . ARG A 1 96 ? -9.054 -6.397 -0.387 1.00 86.38 96 ARG A O 1
ATOM 762 N N . THR A 1 97 ? -9.447 -5.215 1.470 1.00 84.19 97 THR A N 1
ATOM 763 C CA . THR A 1 97 ? -8.133 -4.554 1.447 1.00 84.19 97 THR A CA 1
ATOM 764 C C . THR A 1 97 ? -6.982 -5.553 1.589 1.00 84.19 97 THR A C 1
ATOM 766 O O . THR A 1 97 ? -5.949 -5.403 0.932 1.00 84.19 97 THR A O 1
ATOM 769 N N . ARG A 1 98 ? -7.124 -6.585 2.430 1.00 84.00 98 ARG A N 1
ATOM 770 C CA . ARG A 1 98 ? -6.115 -7.648 2.572 1.00 84.00 98 ARG A CA 1
ATOM 771 C C . ARG A 1 98 ? -5.977 -8.465 1.295 1.00 84.00 98 ARG A C 1
ATOM 773 O O . ARG A 1 98 ? -4.849 -8.683 0.858 1.00 84.00 98 ARG A O 1
ATOM 780 N N . ALA A 1 99 ? -7.093 -8.869 0.695 1.00 80.69 99 ALA A N 1
ATOM 781 C CA . ALA A 1 99 ? -7.109 -9.588 -0.569 1.00 80.69 99 ALA A CA 1
ATOM 782 C C . ALA A 1 99 ? -6.394 -8.776 -1.654 1.00 80.69 99 ALA A C 1
ATOM 784 O O . ALA A 1 99 ? -5.454 -9.284 -2.262 1.00 80.69 99 ALA A O 1
ATOM 785 N N . ASN A 1 100 ? -6.731 -7.490 -1.803 1.00 79.88 100 ASN A N 1
ATOM 786 C CA . ASN A 1 100 ? -6.080 -6.597 -2.765 1.00 79.88 100 ASN A CA 1
ATOM 787 C C . ASN A 1 100 ? -4.564 -6.527 -2.547 1.00 79.88 100 ASN A C 1
ATOM 789 O O . ASN A 1 100 ? -3.808 -6.713 -3.490 1.00 79.88 100 ASN A O 1
ATOM 793 N N . ARG A 1 101 ? -4.092 -6.387 -1.299 1.00 79.75 101 ARG A N 1
ATOM 794 C CA . ARG A 1 101 ? -2.644 -6.403 -1.003 1.00 79.75 101 ARG A CA 1
ATOM 795 C C . ARG A 1 101 ? -1.970 -7.719 -1.389 1.00 79.75 101 ARG A C 1
ATOM 797 O O . ARG A 1 101 ? -0.829 -7.703 -1.840 1.00 79.75 101 ARG A O 1
ATOM 804 N N . VAL A 1 102 ? -2.636 -8.855 -1.181 1.00 78.44 102 VAL A N 1
ATOM 805 C CA . VAL A 1 102 ? -2.109 -10.168 -1.582 1.00 78.44 102 VAL A CA 1
ATOM 806 C C . VAL A 1 102 ? -2.054 -10.278 -3.105 1.00 78.44 102 VAL A C 1
ATOM 808 O O . VAL A 1 102 ? -1.054 -10.764 -3.634 1.00 78.44 102 VAL A O 1
ATOM 811 N N . HIS A 1 103 ? -3.086 -9.807 -3.807 1.00 77.31 103 HIS A N 1
ATOM 812 C CA . HIS A 1 103 ? -3.100 -9.738 -5.267 1.00 77.31 103 HIS A CA 1
ATOM 813 C C . HIS A 1 103 ? -1.985 -8.830 -5.798 1.00 77.31 103 HIS A C 1
ATOM 815 O O . HIS A 1 103 ? -1.210 -9.274 -6.641 1.00 77.31 103 HIS A O 1
ATOM 821 N N . ASP A 1 104 ? -1.825 -7.629 -5.240 1.00 80.75 104 ASP A N 1
ATOM 822 C CA . ASP A 1 104 ? -0.768 -6.682 -5.608 1.00 80.75 104 ASP A CA 1
ATOM 823 C C . ASP A 1 104 ? 0.629 -7.263 -5.363 1.00 80.75 104 ASP A C 1
ATOM 825 O O . ASP A 1 104 ? 1.519 -7.124 -6.201 1.00 80.75 104 ASP A O 1
ATOM 829 N N . ALA A 1 105 ? 0.832 -7.948 -4.232 1.00 82.44 105 ALA A N 1
ATOM 830 C CA . ALA A 1 105 ? 2.099 -8.600 -3.920 1.00 82.44 105 ALA A CA 1
ATOM 831 C C . ALA A 1 105 ? 2.414 -9.729 -4.911 1.00 82.44 105 ALA A C 1
ATOM 833 O O . ALA A 1 105 ? 3.543 -9.824 -5.389 1.00 82.44 105 ALA A O 1
ATOM 834 N N . ARG A 1 106 ? 1.424 -10.562 -5.259 1.00 85.75 106 ARG A N 1
ATOM 835 C CA . ARG A 1 106 ? 1.585 -11.614 -6.277 1.00 85.75 106 ARG A CA 1
ATOM 836 C C . ARG A 1 106 ? 1.914 -11.017 -7.641 1.00 85.75 106 ARG A C 1
ATOM 838 O O . ARG A 1 106 ? 2.931 -11.385 -8.214 1.00 85.75 106 ARG A O 1
ATOM 845 N N . ALA A 1 107 ? 1.138 -10.033 -8.093 1.00 87.31 107 ALA A N 1
ATOM 846 C CA . ALA A 1 107 ? 1.382 -9.346 -9.357 1.00 87.31 107 ALA A CA 1
ATOM 847 C C . ALA A 1 107 ? 2.777 -8.700 -9.393 1.00 87.31 107 ALA A C 1
ATOM 849 O O . ALA A 1 107 ? 3.488 -8.809 -10.390 1.00 87.31 107 ALA A O 1
ATOM 850 N N . PHE A 1 108 ? 3.212 -8.079 -8.290 1.00 90.31 108 PHE A N 1
ATOM 851 C CA . PHE A 1 108 ? 4.569 -7.551 -8.163 1.00 90.31 108 PHE A CA 1
ATOM 852 C C . PHE A 1 108 ? 5.621 -8.650 -8.351 1.00 90.31 108 PHE A C 1
ATOM 854 O O . PHE A 1 108 ? 6.554 -8.466 -9.132 1.00 90.31 108 PHE A O 1
ATOM 861 N N . HIS A 1 109 ? 5.471 -9.788 -7.666 1.00 92.06 109 HIS A N 1
ATOM 862 C CA . HIS A 1 109 ? 6.393 -10.919 -7.781 1.00 92.06 109 HIS A CA 1
ATOM 863 C C . HIS A 1 109 ? 6.415 -11.528 -9.185 1.00 92.06 109 HIS A C 1
ATOM 865 O O . HIS A 1 109 ? 7.496 -11.863 -9.667 1.00 92.06 109 HIS A O 1
ATOM 871 N N . ASP A 1 110 ? 5.272 -11.615 -9.862 1.00 92.44 110 ASP A N 1
ATOM 872 C CA . ASP A 1 110 ? 5.188 -12.138 -11.227 1.00 92.44 110 ASP A CA 1
ATOM 873 C C . ASP A 1 110 ? 5.946 -11.243 -12.217 1.00 92.44 110 ASP A C 1
ATOM 875 O O . ASP A 1 110 ? 6.731 -11.735 -13.033 1.00 92.44 110 ASP A O 1
ATOM 879 N N . VAL A 1 111 ? 5.785 -9.918 -12.108 1.00 95.12 111 VAL A N 1
ATOM 880 C CA . VAL A 1 111 ? 6.555 -8.957 -12.917 1.00 95.12 111 VAL A CA 1
ATOM 881 C C . VAL A 1 111 ? 8.055 -9.096 -12.635 1.00 95.12 11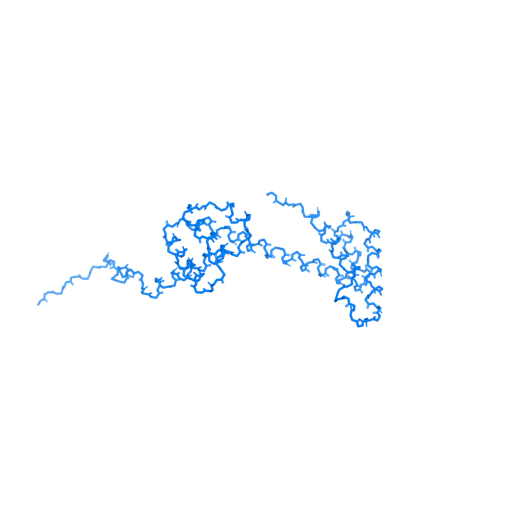1 VAL A C 1
ATOM 883 O O . VAL A 1 111 ? 8.875 -9.053 -13.556 1.00 95.12 111 VAL A O 1
ATOM 886 N N . GLU A 1 112 ? 8.422 -9.296 -11.371 1.00 94.06 112 GLU A N 1
ATOM 887 C CA . GLU A 1 112 ? 9.810 -9.478 -10.942 1.00 94.06 112 GLU A CA 1
ATOM 888 C C . GLU A 1 112 ? 10.432 -10.749 -11.510 1.00 94.06 112 GLU A C 1
ATOM 890 O O . GLU A 1 112 ? 11.535 -10.696 -12.063 1.00 94.06 112 GLU A O 1
ATOM 895 N N . HIS A 1 113 ? 9.689 -1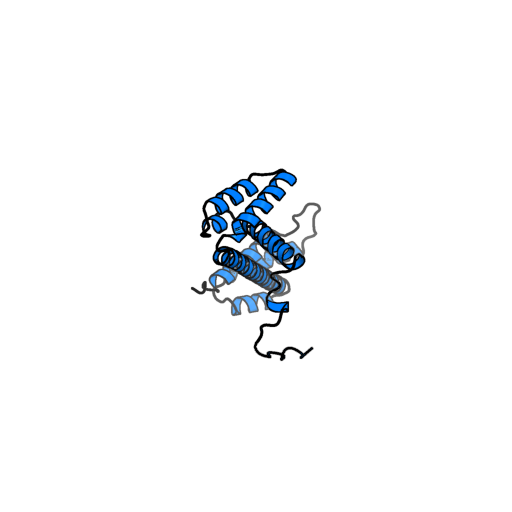1.851 -11.469 1.00 94.81 113 HIS A N 1
ATOM 896 C CA . HIS A 1 113 ? 10.081 -13.117 -12.067 1.00 94.81 113 HIS A CA 1
ATOM 897 C C . HIS A 1 113 ? 10.303 -12.978 -13.579 1.00 94.81 113 HIS A C 1
ATOM 899 O O . HIS A 1 113 ? 11.341 -13.391 -14.106 1.00 94.81 113 HIS A O 1
ATOM 905 N N . TRP A 1 114 ? 9.370 -12.332 -14.285 1.00 95.81 114 TRP A N 1
ATOM 906 C CA . TRP A 1 114 ? 9.510 -12.077 -15.718 1.00 95.81 114 TRP A CA 1
ATOM 907 C C . TRP A 1 114 ? 10.711 -11.200 -16.041 1.00 95.81 114 TRP A C 1
ATOM 909 O O . TRP A 1 114 ? 11.474 -11.516 -16.955 1.00 95.81 114 TRP A O 1
ATOM 919 N N . ARG A 1 115 ? 10.928 -10.127 -15.278 1.00 95.12 115 ARG A N 1
ATOM 920 C CA . ARG A 1 115 ? 12.085 -9.248 -15.460 1.00 95.12 115 ARG A CA 1
ATOM 921 C C . ARG A 1 115 ? 13.394 -10.020 -15.324 1.00 95.12 115 ARG A C 1
ATOM 923 O O . ARG A 1 115 ? 14.278 -9.854 -16.159 1.00 95.12 115 ARG A O 1
ATOM 930 N N . GLU A 1 116 ? 13.533 -10.837 -14.284 1.00 94.19 116 GLU A N 1
ATOM 931 C CA . GLU A 1 116 ? 14.731 -11.655 -14.065 1.00 94.19 116 GLU A CA 1
ATOM 932 C C . GLU A 1 116 ? 14.954 -12.637 -15.215 1.00 94.19 116 GLU A C 1
ATOM 934 O O . GLU A 1 116 ? 16.048 -12.683 -15.780 1.00 94.19 116 GLU A O 1
ATOM 939 N N . ARG A 1 117 ? 13.897 -13.337 -15.638 1.00 94.94 117 ARG A N 1
ATOM 940 C CA . ARG A 1 117 ? 13.941 -14.270 -16.769 1.00 94.94 117 ARG A CA 1
ATOM 941 C C . ARG A 1 117 ? 14.347 -13.587 -18.079 1.00 94.94 117 ARG A C 1
ATOM 943 O O . ARG A 1 117 ? 15.161 -14.127 -18.821 1.00 94.94 117 ARG A O 1
ATOM 950 N N . ILE A 1 118 ? 13.805 -12.402 -18.365 1.00 94.94 118 ILE A N 1
ATOM 951 C CA . ILE A 1 118 ? 14.132 -11.612 -19.562 1.00 94.94 118 ILE A CA 1
ATOM 952 C C . ILE A 1 118 ? 15.584 -11.117 -19.519 1.00 94.94 118 ILE A C 1
ATOM 954 O O . ILE A 1 118 ? 16.274 -11.096 -20.540 1.00 94.94 118 ILE A O 1
ATOM 958 N N . LEU A 1 119 ? 16.075 -10.703 -18.349 1.00 92.50 119 LEU A N 1
ATOM 959 C CA . LEU A 1 119 ? 17.452 -10.227 -18.220 1.00 92.50 119 LEU A CA 1
ATOM 960 C C . LEU A 1 119 ? 18.474 -11.364 -18.327 1.00 92.50 119 LEU A C 1
ATOM 962 O O . LEU A 1 119 ? 19.550 -11.114 -18.865 1.00 92.50 119 LEU A O 1
ATOM 966 N N . ALA A 1 120 ? 18.125 -12.581 -17.900 1.00 91.19 120 ALA A N 1
ATOM 967 C CA . ALA A 1 120 ? 19.002 -13.752 -17.949 1.00 91.19 120 ALA A CA 1
ATOM 968 C C . ALA A 1 120 ? 19.342 -14.227 -19.374 1.00 91.19 120 ALA A C 1
ATOM 970 O O . ALA A 1 120 ? 20.417 -14.781 -19.588 1.00 91.19 120 ALA A O 1
ATOM 971 N N . GLY A 1 121 ? 18.460 -14.011 -20.355 1.00 84.88 121 GLY A N 1
ATOM 972 C CA . GLY A 1 121 ? 18.702 -14.439 -21.733 1.00 84.88 121 GLY A CA 1
ATOM 973 C C . GLY A 1 121 ? 17.556 -14.112 -22.686 1.00 84.88 121 GLY A C 1
ATOM 974 O O . GLY A 1 121 ? 16.488 -13.655 -22.276 1.00 84.88 121 GLY A O 1
ATOM 975 N N . ASP A 1 122 ? 17.784 -14.317 -23.981 1.00 80.31 122 ASP A N 1
ATOM 976 C CA . ASP A 1 122 ? 16.841 -13.901 -25.030 1.00 80.31 122 ASP A CA 1
ATOM 977 C C . ASP A 1 122 ? 15.567 -14.764 -25.075 1.00 80.31 122 ASP A C 1
ATOM 979 O O . ASP A 1 122 ? 14.498 -14.272 -25.445 1.00 80.31 122 ASP A O 1
ATOM 983 N N . ASP A 1 123 ? 15.630 -16.001 -24.575 1.00 91.81 123 ASP A N 1
ATOM 984 C CA . ASP A 1 123 ? 14.470 -16.890 -24.429 1.00 91.81 123 ASP A CA 1
ATOM 985 C C . ASP A 1 123 ? 13.384 -16.303 -23.520 1.00 91.81 123 ASP A C 1
ATOM 987 O O . ASP A 1 123 ? 12.191 -16.522 -23.738 1.00 91.81 123 ASP A O 1
ATOM 991 N N . GLY A 1 124 ? 13.779 -15.525 -22.506 1.00 92.69 124 GLY A N 1
ATOM 992 C CA . GLY A 1 124 ? 12.840 -14.859 -21.609 1.00 92.69 124 GLY A CA 1
ATOM 993 C C . GLY A 1 124 ? 12.007 -13.802 -22.326 1.00 92.69 124 GLY A C 1
ATOM 994 O O . GLY A 1 124 ? 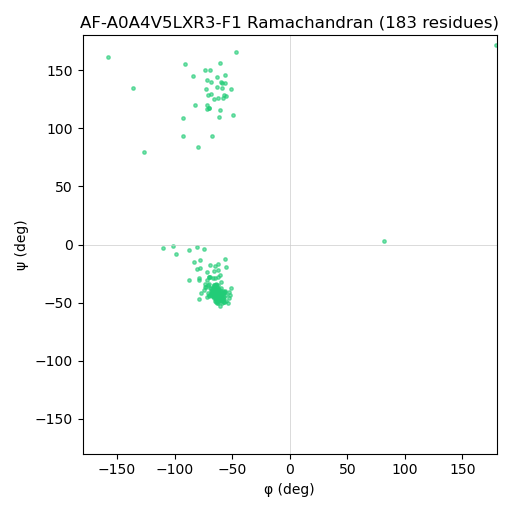10.794 -13.741 -22.130 1.00 92.69 124 GLY A O 1
ATOM 995 N N . LEU A 1 125 ? 12.640 -13.010 -23.198 1.00 93.31 125 LEU A N 1
ATOM 996 C CA . LEU A 1 125 ? 11.943 -11.995 -23.986 1.00 93.31 125 LEU A CA 1
ATOM 997 C C . LEU A 1 125 ? 11.009 -12.633 -25.017 1.00 93.31 125 LEU A C 1
ATOM 999 O O . LEU A 1 125 ? 9.874 -12.189 -25.165 1.00 93.31 125 LEU A O 1
ATOM 1003 N N . ASN A 1 126 ? 11.454 -13.692 -25.692 1.00 93.12 126 ASN A N 1
ATOM 1004 C CA . ASN A 1 126 ? 10.612 -14.413 -26.647 1.00 93.12 126 ASN A CA 1
ATOM 1005 C C . ASN A 1 126 ? 9.378 -15.019 -25.959 1.00 93.12 126 ASN A C 1
ATOM 1007 O O . ASN A 1 126 ? 8.260 -14.869 -26.445 1.00 93.12 126 ASN A O 1
ATOM 1011 N N . ALA A 1 127 ? 9.555 -15.643 -24.791 1.00 94.50 127 ALA A N 1
ATOM 1012 C CA . ALA A 1 127 ? 8.443 -16.183 -24.012 1.00 94.50 127 ALA A CA 1
ATOM 1013 C C . ALA A 1 127 ? 7.462 -15.100 -23.536 1.00 94.50 127 ALA A C 1
ATOM 1015 O O . ALA A 1 127 ? 6.252 -15.332 -23.535 1.00 94.50 127 ALA A O 1
ATOM 1016 N N . TRP A 1 128 ? 7.966 -13.917 -23.173 1.00 94.62 128 TRP A N 1
ATOM 1017 C CA . TRP A 1 128 ? 7.124 -12.774 -22.833 1.00 94.62 128 TRP A CA 1
ATOM 1018 C C . TRP A 1 128 ? 6.283 -12.319 -24.026 1.00 94.62 128 TRP A C 1
ATOM 1020 O O . TRP A 1 128 ? 5.072 -12.203 -23.895 1.00 94.62 128 TRP A O 1
ATOM 1030 N N . LEU A 1 129 ? 6.902 -12.112 -25.192 1.00 93.50 129 LEU A N 1
ATOM 1031 C CA . LEU A 1 129 ? 6.206 -11.653 -26.401 1.00 93.50 129 LEU A CA 1
ATOM 1032 C C . LEU A 1 129 ? 5.185 -12.674 -26.923 1.00 93.50 129 LEU A C 1
ATOM 1034 O O . LEU A 1 129 ? 4.179 -12.284 -27.500 1.00 93.50 129 LEU A O 1
ATOM 1038 N N . ASN A 1 130 ? 5.407 -13.968 -26.684 1.00 93.69 130 ASN A N 1
ATOM 1039 C CA . ASN A 1 130 ? 4.413 -15.001 -26.981 1.00 93.69 130 ASN A CA 1
ATOM 1040 C C . ASN A 1 130 ? 3.229 -14.969 -26.002 1.00 93.69 130 ASN A C 1
ATOM 1042 O O . ASN A 1 130 ? 2.098 -15.221 -26.405 1.00 93.69 130 ASN A O 1
ATOM 1046 N N . THR A 1 131 ? 3.487 -14.679 -24.722 1.00 93.56 131 THR A N 1
ATOM 1047 C CA . THR A 1 131 ? 2.439 -14.561 -23.690 1.00 93.56 131 THR A CA 1
ATOM 1048 C C . THR A 1 131 ? 1.636 -13.267 -23.843 1.00 93.56 131 THR A C 1
ATOM 1050 O O . THR A 1 131 ? 0.427 -13.268 -23.635 1.00 93.56 131 THR A O 1
ATOM 1053 N N . TYR A 1 132 ? 2.297 -12.174 -24.234 1.00 93.50 132 TYR A N 1
ATOM 1054 C CA . TYR A 1 132 ? 1.720 -10.840 -24.401 1.00 93.50 132 TYR A CA 1
ATOM 1055 C C . TYR A 1 132 ? 2.026 -10.292 -25.808 1.00 93.50 132 TYR A C 1
ATOM 1057 O O . TYR A 1 132 ? 2.941 -9.474 -25.957 1.00 93.50 132 TYR A O 1
ATOM 1065 N N . PRO A 1 133 ? 1.277 -10.722 -26.844 1.00 90.25 133 PRO A N 1
ATOM 1066 C CA . PRO A 1 133 ? 1.531 -10.332 -28.236 1.00 90.25 133 PRO A CA 1
ATOM 1067 C C . PRO A 1 133 ? 1.398 -8.828 -28.501 1.00 90.25 133 PRO A C 1
ATOM 1069 O O . PRO A 1 133 ? 2.080 -8.299 -29.375 1.00 90.25 133 PRO A O 1
ATOM 1072 N N . ASP A 1 134 ? 0.568 -8.135 -27.717 1.00 89.50 134 ASP A N 1
ATOM 1073 C CA . ASP A 1 134 ? 0.317 -6.693 -27.846 1.00 89.50 134 ASP A CA 1
ATOM 1074 C C . ASP A 1 134 ? 1.413 -5.822 -27.204 1.00 89.50 134 ASP A C 1
ATOM 1076 O O . ASP A 1 134 ? 1.363 -4.591 -27.258 1.00 89.50 134 ASP A O 1
ATOM 1080 N N . ALA A 1 135 ? 2.419 -6.436 -26.575 1.00 91.56 135 ALA A N 1
ATOM 1081 C CA . ALA A 1 135 ? 3.513 -5.705 -25.954 1.00 91.56 135 ALA A CA 1
ATOM 1082 C C . ALA A 1 135 ? 4.409 -5.021 -27.005 1.00 91.56 135 ALA A C 1
ATOM 1084 O O . ALA A 1 135 ? 4.785 -5.618 -28.016 1.00 91.56 135 ALA A O 1
ATOM 1085 N N . ASP A 1 136 ? 4.856 -3.789 -26.726 1.00 93.31 136 ASP A N 1
ATOM 1086 C CA . ASP A 1 136 ? 5.806 -3.079 -27.593 1.00 93.31 136 ASP A CA 1
ATOM 1087 C C . ASP A 1 136 ? 7.184 -3.762 -27.576 1.00 93.31 136 ASP A C 1
ATOM 1089 O O . ASP A 1 136 ? 8.057 -3.506 -26.736 1.00 93.31 136 ASP A O 1
ATOM 1093 N N . SER A 1 137 ? 7.384 -4.647 -28.549 1.00 92.38 137 SER A N 1
ATOM 1094 C CA . SER A 1 137 ? 8.607 -5.430 -28.684 1.00 92.38 137 SER A CA 1
ATOM 1095 C C . SER A 1 137 ? 9.848 -4.581 -29.000 1.00 92.38 137 SER A C 1
ATOM 1097 O O . SER A 1 137 ? 10.970 -5.014 -28.721 1.00 92.38 137 SER A O 1
ATOM 1099 N N . THR A 1 138 ? 9.691 -3.376 -29.556 1.00 94.19 138 THR A N 1
ATOM 1100 C CA . THR A 1 138 ? 10.814 -2.477 -29.877 1.00 94.19 138 THR A CA 1
ATOM 1101 C C . THR A 1 138 ? 11.297 -1.767 -28.618 1.00 94.19 138 THR A C 1
ATOM 1103 O O . THR A 1 138 ? 12.499 -1.765 -28.313 1.00 94.19 138 THR A O 1
ATOM 1106 N N . LEU A 1 139 ? 10.358 -1.224 -27.841 1.00 93.81 139 LEU A N 1
ATOM 1107 C CA . LEU A 1 139 ? 10.643 -0.613 -26.548 1.00 93.81 139 LEU A CA 1
ATOM 1108 C C . LEU A 1 139 ? 11.251 -1.6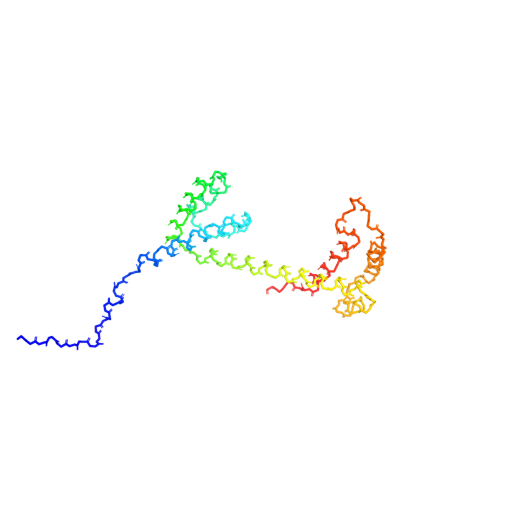32 -25.577 1.00 93.81 139 LEU A C 1
ATOM 1110 O O . LEU A 1 139 ? 12.290 -1.355 -24.972 1.00 93.81 139 LEU A O 1
ATOM 1114 N N . LEU A 1 140 ? 10.667 -2.831 -25.470 1.00 93.81 140 LEU A N 1
ATOM 1115 C CA . LEU A 1 140 ? 11.168 -3.880 -24.578 1.00 93.81 140 LEU A CA 1
ATOM 1116 C C . LEU A 1 140 ? 12.608 -4.282 -24.911 1.00 93.81 140 LEU A C 1
ATOM 1118 O O . LEU A 1 140 ? 13.448 -4.299 -24.013 1.00 93.81 140 LEU A O 1
ATOM 1122 N N . ARG A 1 141 ? 12.942 -4.525 -26.187 1.00 94.12 141 ARG A N 1
ATOM 1123 C CA . ARG A 1 141 ? 14.327 -4.844 -26.595 1.00 94.12 141 ARG A CA 1
ATOM 1124 C C . ARG A 1 141 ? 15.315 -3.746 -26.196 1.00 94.12 141 ARG A C 1
ATOM 1126 O O . ARG A 1 141 ? 16.411 -4.046 -25.722 1.00 94.12 141 ARG A O 1
ATOM 1133 N N . THR A 1 142 ? 14.916 -2.483 -26.344 1.00 94.94 142 THR A N 1
ATOM 1134 C CA . THR A 1 142 ? 15.740 -1.328 -25.960 1.00 94.94 142 THR A CA 1
ATOM 1135 C C . THR A 1 142 ? 15.985 -1.304 -24.452 1.00 94.94 142 THR A C 1
ATOM 1137 O O . THR A 1 142 ? 17.135 -1.229 -24.014 1.00 94.94 142 THR A O 1
ATOM 1140 N N . LEU A 1 143 ? 14.920 -1.450 -23.658 1.00 94.62 143 LEU A N 1
ATOM 1141 C CA . LEU A 1 143 ? 14.990 -1.469 -22.198 1.00 94.62 143 LEU A CA 1
ATOM 1142 C C . LEU A 1 143 ? 15.825 -2.640 -21.670 1.00 94.62 143 LEU A C 1
ATOM 1144 O O . LEU A 1 143 ? 16.608 -2.453 -20.742 1.00 94.62 143 LEU A O 1
ATOM 1148 N N . VAL A 1 144 ? 15.701 -3.826 -22.270 1.00 94.19 144 VAL A N 1
ATOM 1149 C CA . VAL A 1 144 ? 16.479 -5.017 -21.895 1.00 94.19 144 VAL A CA 1
ATOM 1150 C C . VAL A 1 144 ? 17.963 -4.809 -22.163 1.00 94.19 144 VAL A C 1
ATOM 1152 O O . VAL A 1 144 ? 18.781 -5.034 -21.272 1.00 94.19 144 VAL A O 1
ATOM 1155 N N . ARG A 1 145 ? 18.323 -4.321 -23.356 1.00 93.44 145 ARG A N 1
ATOM 1156 C CA . ARG A 1 145 ? 19.718 -4.018 -23.704 1.00 93.44 145 ARG A CA 1
ATOM 1157 C C . ARG A 1 145 ? 20.327 -3.004 -22.737 1.00 93.44 145 ARG A C 1
ATOM 1159 O O . ARG A 1 145 ? 21.451 -3.187 -22.275 1.00 93.44 145 ARG A O 1
ATOM 1166 N N . ASP A 1 146 ? 19.593 -1.937 -22.435 1.00 91.38 146 ASP A N 1
ATOM 1167 C CA . ASP A 1 146 ? 20.058 -0.891 -21.527 1.00 91.38 146 ASP A CA 1
ATOM 1168 C C . ASP A 1 146 ? 20.183 -1.403 -20.085 1.00 91.38 146 ASP A C 1
ATOM 1170 O O . ASP A 1 146 ? 21.166 -1.100 -19.412 1.00 91.38 146 ASP A O 1
ATOM 1174 N N . ALA A 1 147 ? 19.241 -2.232 -19.629 1.00 92.12 147 ALA A N 1
ATOM 1175 C CA . ALA A 1 147 ? 19.271 -2.840 -18.302 1.00 92.12 147 ALA A CA 1
ATOM 1176 C C . ALA A 1 147 ? 20.418 -3.847 -18.129 1.00 92.12 147 ALA A C 1
ATOM 1178 O O . ALA A 1 147 ? 21.051 -3.839 -17.076 1.00 92.12 147 ALA A O 1
ATOM 1179 N N . ARG A 1 148 ? 20.719 -4.668 -19.146 1.00 91.06 148 ARG A N 1
ATOM 1180 C CA . ARG A 1 148 ? 21.887 -5.568 -19.142 1.00 91.06 148 ARG A CA 1
ATOM 1181 C C . ARG A 1 148 ? 23.193 -4.770 -19.106 1.00 91.06 148 ARG A C 1
ATOM 1183 O O . ARG A 1 148 ? 24.013 -4.986 -18.225 1.00 91.06 148 ARG A O 1
ATOM 1190 N N . ARG A 1 149 ? 23.325 -3.741 -19.955 1.00 89.50 149 ARG A N 1
ATOM 1191 C CA . ARG A 1 149 ? 24.498 -2.847 -19.954 1.00 89.50 149 ARG A CA 1
ATOM 1192 C C . ARG A 1 149 ? 24.731 -2.176 -18.596 1.00 89.50 149 ARG A C 1
ATOM 1194 O O . ARG A 1 149 ? 25.873 -2.026 -18.179 1.00 89.50 149 ARG A O 1
ATOM 1201 N N . GLU A 1 150 ? 23.668 -1.730 -17.925 1.00 87.62 150 GLU A N 1
ATOM 1202 C CA . GLU A 1 150 ? 23.766 -1.138 -16.583 1.00 87.62 150 GLU A CA 1
ATOM 1203 C C . GLU A 1 150 ? 24.123 -2.166 -15.497 1.00 87.62 150 GLU A C 1
ATOM 1205 O O . GLU A 1 150 ? 24.715 -1.779 -14.493 1.00 87.62 150 GLU A O 1
ATOM 1210 N N . LEU A 1 151 ? 23.771 -3.445 -15.678 1.00 84.56 151 LEU A N 1
ATOM 1211 C CA . LEU A 1 151 ? 24.115 -4.533 -14.757 1.00 84.56 151 LEU A CA 1
ATOM 1212 C C . LEU A 1 151 ? 25.593 -4.930 -14.869 1.00 84.56 151 LEU A C 1
ATOM 1214 O O . LEU A 1 151 ? 26.234 -5.172 -13.851 1.00 84.56 151 LEU A O 1
ATOM 1218 N N . ASP A 1 152 ? 26.121 -4.945 -16.092 1.00 84.25 152 ASP A N 1
ATOM 1219 C CA . ASP A 1 152 ? 27.521 -5.281 -16.379 1.00 84.25 152 ASP A CA 1
ATOM 1220 C C . ASP A 1 152 ? 28.484 -4.119 -16.069 1.00 84.25 152 ASP A C 1
ATOM 1222 O O . ASP A 1 152 ? 29.704 -4.291 -16.025 1.00 84.25 152 ASP A O 1
ATOM 1226 N N . ALA A 1 153 ? 27.953 -2.910 -15.864 1.00 82.69 153 ALA A N 1
ATOM 1227 C CA . ALA A 1 153 ? 28.751 -1.743 -15.520 1.00 82.69 153 ALA A CA 1
ATOM 1228 C C . ALA A 1 153 ? 29.277 -1.831 -14.072 1.00 82.69 153 ALA A C 1
ATOM 1230 O O . ALA A 1 153 ? 28.541 -2.216 -13.163 1.00 82.69 153 ALA A O 1
ATOM 1231 N N . PRO A 1 154 ? 30.524 -1.402 -13.804 1.00 76.94 154 PRO A N 1
ATOM 1232 C CA . PRO A 1 154 ? 31.078 -1.432 -12.456 1.00 76.94 154 PRO A CA 1
ATOM 1233 C C . PRO A 1 154 ? 30.275 -0.532 -11.506 1.00 76.94 154 PRO A C 1
ATOM 1235 O O . PRO A 1 154 ? 30.098 0.666 -11.760 1.00 76.94 154 PRO A O 1
ATOM 1238 N N . THR A 1 155 ? 29.820 -1.104 -10.389 1.00 71.81 155 THR A N 1
ATOM 1239 C CA . THR A 1 155 ? 29.087 -0.384 -9.341 1.00 71.81 155 THR A CA 1
ATOM 1240 C C . THR A 1 155 ? 29.953 0.734 -8.770 1.00 71.81 155 THR A C 1
ATOM 1242 O O . THR A 1 155 ? 30.988 0.488 -8.152 1.00 71.81 155 THR A O 1
ATOM 1245 N N . ARG A 1 156 ? 29.530 1.987 -8.964 1.00 73.94 156 ARG A N 1
ATOM 1246 C CA . ARG A 1 156 ? 30.210 3.153 -8.385 1.00 73.94 156 ARG A CA 1
ATOM 1247 C C . ARG A 1 156 ? 29.733 3.391 -6.947 1.00 73.94 156 ARG A C 1
ATOM 1249 O O . ARG A 1 156 ? 28.540 3.221 -6.681 1.00 73.94 156 ARG A O 1
ATOM 1256 N N . PRO A 1 157 ? 30.604 3.849 -6.031 1.00 69.81 157 PRO A N 1
ATOM 1257 C CA . PRO A 1 157 ? 30.176 4.301 -4.710 1.00 69.81 157 PRO A CA 1
ATOM 1258 C C . PRO A 1 157 ? 29.105 5.396 -4.833 1.00 69.81 157 PRO A C 1
ATOM 1260 O O . PRO A 1 157 ? 29.292 6.365 -5.567 1.00 69.81 157 PRO A O 1
ATOM 1263 N N . GLY A 1 158 ? 27.968 5.226 -4.153 1.00 71.06 158 GLY A N 1
ATOM 1264 C CA . GLY A 1 158 ? 26.837 6.165 -4.210 1.00 71.06 158 GLY A CA 1
ATOM 1265 C C . GLY A 1 158 ? 25.902 6.003 -5.416 1.00 71.06 158 GLY A C 1
ATOM 1266 O O . GLY A 1 158 ? 24.954 6.776 -5.553 1.00 71.06 158 GLY A O 1
ATOM 1267 N N . ALA A 1 159 ? 26.120 5.007 -6.283 1.00 68.06 159 ALA A N 1
ATOM 1268 C CA . ALA A 1 159 ? 25.152 4.666 -7.320 1.00 68.06 159 ALA A CA 1
ATOM 1269 C C . ALA A 1 159 ? 23.822 4.195 -6.690 1.00 68.06 159 ALA A C 1
ATOM 1271 O O . ALA A 1 159 ? 23.830 3.534 -5.648 1.00 68.06 159 ALA A O 1
ATOM 1272 N N . PRO A 1 160 ? 22.666 4.519 -7.298 1.00 66.50 160 PRO A N 1
ATOM 1273 C CA . PRO A 1 160 ? 21.377 4.081 -6.779 1.00 66.50 160 PRO A CA 1
ATOM 1274 C C . PRO A 1 160 ? 21.302 2.550 -6.731 1.00 66.50 160 PRO A C 1
ATOM 1276 O O . PRO A 1 160 ? 21.693 1.880 -7.683 1.00 66.50 160 PRO A O 1
ATOM 1279 N N . ALA A 1 161 ? 20.708 2.009 -5.659 1.00 65.62 161 ALA A N 1
ATOM 1280 C CA . ALA A 1 161 ? 20.563 0.565 -5.426 1.00 65.62 161 ALA A CA 1
ATOM 1281 C C . ALA A 1 161 ? 19.855 -0.197 -6.567 1.00 65.62 161 ALA A C 1
ATOM 1283 O O . ALA A 1 161 ? 19.972 -1.414 -6.677 1.00 65.62 161 ALA A O 1
ATOM 1284 N N . MET A 1 162 ? 19.119 0.513 -7.428 1.00 67.56 162 MET A N 1
ATOM 1285 C CA . MET A 1 162 ? 18.487 -0.048 -8.614 1.00 67.56 162 MET A CA 1
ATOM 1286 C C . MET A 1 162 ? 18.691 0.873 -9.816 1.00 67.56 162 MET A C 1
ATOM 1288 O O . MET A 1 162 ? 18.495 2.091 -9.734 1.00 67.56 162 MET A O 1
ATOM 1292 N N . SER A 1 163 ? 19.052 0.256 -10.938 1.00 80.94 163 SER A N 1
ATOM 1293 C CA . SER A 1 163 ? 19.354 0.932 -12.193 1.00 80.94 163 SER A CA 1
ATOM 1294 C C . SER A 1 163 ? 18.094 1.555 -12.823 1.00 80.94 163 SER A C 1
ATOM 1296 O O . SER A 1 163 ? 16.966 1.084 -12.616 1.00 80.94 163 SER A O 1
ATOM 1298 N N . LYS A 1 164 ? 18.255 2.656 -13.568 1.00 87.31 164 LYS A N 1
ATOM 1299 C CA . LYS A 1 164 ? 17.126 3.387 -14.172 1.00 87.31 164 LYS A CA 1
ATOM 1300 C C . LYS A 1 164 ? 16.415 2.515 -15.206 1.00 87.31 164 LYS A C 1
ATOM 1302 O O . LYS A 1 164 ? 15.181 2.484 -15.215 1.00 87.31 164 LYS A O 1
ATOM 1307 N N . ALA A 1 165 ? 17.176 1.783 -16.021 1.00 88.75 165 ALA A N 1
ATOM 1308 C CA . ALA A 1 165 ? 16.627 0.903 -17.044 1.00 88.75 165 ALA A CA 1
ATOM 1309 C C . ALA A 1 165 ? 15.855 -0.278 -16.434 1.00 88.75 165 ALA A C 1
ATOM 1311 O O . ALA A 1 165 ? 14.750 -0.572 -16.884 1.00 88.75 165 ALA A O 1
ATOM 1312 N N . ARG A 1 166 ? 16.338 -0.884 -15.337 1.00 90.06 166 ARG A N 1
ATOM 1313 C CA . ARG A 1 166 ? 15.613 -1.964 -14.636 1.00 90.06 166 ARG A CA 1
ATOM 1314 C C . ARG A 1 166 ? 14.263 -1.503 -14.082 1.00 90.06 166 ARG A C 1
ATOM 1316 O O . ARG A 1 166 ? 13.291 -2.251 -14.149 1.00 90.06 166 ARG A O 1
ATOM 1323 N N . ARG A 1 167 ? 14.180 -0.269 -13.567 1.00 92.00 167 ARG A N 1
ATOM 1324 C CA . ARG A 1 167 ? 12.907 0.331 -13.116 1.00 92.00 167 ARG A CA 1
ATOM 1325 C C . ARG A 1 167 ? 11.951 0.592 -14.275 1.00 92.00 167 ARG A C 1
ATOM 1327 O O . ARG A 1 167 ? 10.749 0.410 -14.120 1.00 92.00 167 ARG A O 1
ATOM 1334 N N . ALA A 1 168 ? 12.473 1.061 -15.406 1.00 93.81 168 ALA A N 1
ATOM 1335 C CA . ALA A 1 168 ? 11.669 1.300 -16.600 1.00 93.81 168 ALA A CA 1
ATOM 1336 C C . ALA A 1 168 ? 11.131 -0.011 -17.189 1.00 93.81 168 ALA A C 1
ATOM 1338 O O . ALA A 1 168 ? 9.944 -0.080 -17.490 1.00 93.81 168 ALA A O 1
ATOM 1339 N N . LEU A 1 169 ? 11.962 -1.058 -17.246 1.00 94.62 169 LEU A N 1
ATOM 1340 C CA . LEU A 1 169 ? 11.543 -2.398 -17.653 1.00 94.62 169 LEU A CA 1
ATOM 1341 C C . LEU A 1 169 ? 10.440 -2.937 -16.736 1.00 94.62 169 LEU A C 1
ATOM 1343 O O . LEU A 1 169 ? 9.406 -3.353 -17.235 1.00 94.62 169 LEU A O 1
ATOM 1347 N N . PHE A 1 170 ? 10.606 -2.847 -15.411 1.00 94.94 170 PHE A N 1
ATOM 1348 C CA . PHE A 1 170 ? 9.563 -3.253 -14.462 1.00 94.94 170 PHE A CA 1
ATOM 1349 C C . PHE A 1 170 ? 8.214 -2.581 -14.740 1.00 94.94 170 PHE A C 1
ATOM 1351 O O . PHE A 1 170 ? 7.197 -3.261 -14.831 1.00 94.94 170 PHE A O 1
ATOM 1358 N N . ARG A 1 171 ? 8.207 -1.248 -14.899 1.00 94.12 171 ARG A N 1
ATOM 1359 C CA . ARG A 1 171 ? 6.974 -0.506 -15.193 1.00 94.12 171 ARG A CA 1
ATOM 1360 C C . ARG A 1 171 ? 6.339 -0.981 -16.493 1.00 94.12 171 ARG A C 1
ATOM 1362 O O . ARG A 1 171 ? 5.163 -1.296 -16.479 1.00 94.12 171 ARG A O 1
ATOM 1369 N N . GLN A 1 172 ? 7.123 -1.120 -17.563 1.00 95.31 172 GLN A N 1
ATOM 1370 C CA . GLN A 1 172 ? 6.604 -1.579 -18.851 1.00 95.31 172 GLN A CA 1
ATOM 1371 C C . GLN A 1 172 ? 5.975 -2.978 -18.763 1.00 95.31 172 GLN A C 1
ATOM 1373 O O . GLN A 1 172 ? 4.896 -3.202 -19.309 1.00 95.31 172 GLN A O 1
ATOM 1378 N N . LEU A 1 173 ? 6.635 -3.915 -18.073 1.00 94.81 173 LEU A N 1
ATOM 1379 C CA . LEU A 1 173 ? 6.124 -5.274 -17.888 1.00 94.81 173 LEU A CA 1
ATOM 1380 C C . LEU A 1 173 ? 4.824 -5.266 -17.074 1.00 94.81 173 LEU A C 1
ATOM 1382 O O . LEU A 1 173 ? 3.830 -5.851 -17.498 1.00 94.81 173 LEU A O 1
ATOM 1386 N N . ARG A 1 174 ? 4.802 -4.538 -15.953 1.00 94.50 174 ARG A N 1
ATOM 1387 C CA . ARG A 1 174 ? 3.601 -4.363 -15.131 1.00 94.50 174 ARG A CA 1
ATOM 1388 C C . ARG A 1 174 ? 2.451 -3.764 -15.936 1.00 94.50 174 ARG A C 1
ATOM 1390 O O . ARG A 1 174 ? 1.359 -4.312 -15.911 1.00 94.50 174 ARG A O 1
ATOM 1397 N N . ASP A 1 175 ? 2.697 -2.676 -16.658 1.00 92.88 175 ASP A N 1
ATOM 1398 C CA . ASP A 1 175 ? 1.661 -1.964 -17.408 1.00 92.88 175 ASP A CA 1
ATOM 1399 C C . ASP A 1 175 ? 1.087 -2.856 -18.53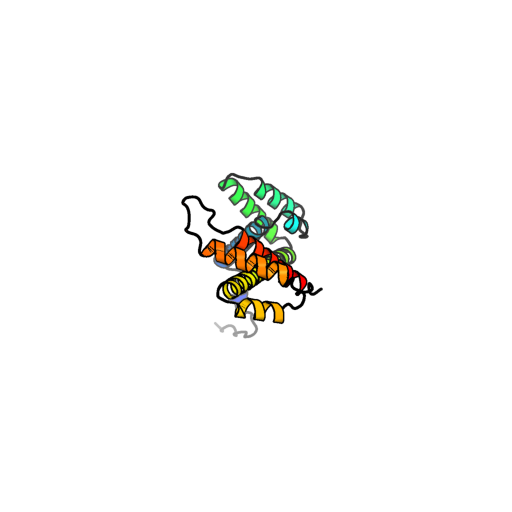0 1.00 92.88 175 ASP A C 1
ATOM 1401 O O . ASP A 1 175 ? -0.119 -2.863 -18.759 1.00 92.88 175 ASP A O 1
ATOM 1405 N N . THR A 1 176 ? 1.922 -3.698 -19.151 1.00 93.19 176 THR A N 1
ATOM 1406 C CA . THR A 1 176 ? 1.477 -4.717 -20.120 1.00 93.19 176 THR A CA 1
ATOM 1407 C C . THR A 1 176 ? 0.604 -5.790 -19.456 1.00 93.19 176 THR A C 1
ATOM 1409 O O . THR A 1 176 ? -0.444 -6.137 -19.991 1.00 93.19 176 THR A O 1
ATOM 1412 N N . MET A 1 177 ? 0.989 -6.305 -18.281 1.00 91.69 177 MET A N 1
ATOM 1413 C CA . MET A 1 177 ? 0.191 -7.306 -17.549 1.00 91.69 177 MET A CA 1
ATOM 1414 C C . MET A 1 177 ? -1.144 -6.739 -17.068 1.00 91.69 177 MET A C 1
ATOM 1416 O O . MET A 1 177 ? -2.163 -7.425 -17.137 1.00 91.69 177 MET A O 1
ATOM 1420 N N . SER A 1 178 ? -1.144 -5.486 -16.608 1.00 88.62 178 SER A N 1
ATOM 1421 C CA . SER A 1 178 ? -2.355 -4.767 -16.217 1.00 88.62 178 SER A CA 1
ATOM 1422 C C . SER A 1 178 ? -3.275 -4.500 -17.408 1.00 88.62 178 SER A C 1
ATOM 1424 O O . SER A 1 178 ? -4.484 -4.560 -17.241 1.00 88.62 178 SER A O 1
ATOM 1426 N N . ALA A 1 179 ? -2.733 -4.246 -18.604 1.00 86.25 179 AL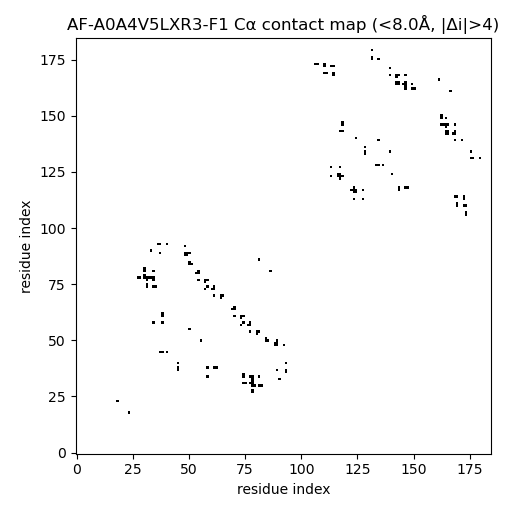A A N 1
ATOM 1427 C CA . ALA A 1 179 ? -3.534 -4.095 -19.821 1.00 86.25 179 ALA A CA 1
ATOM 1428 C C . ALA A 1 179 ? -4.082 -5.436 -20.346 1.00 86.25 179 ALA A C 1
ATOM 1430 O O . ALA A 1 179 ? -5.186 -5.481 -20.878 1.00 86.25 179 ALA A O 1
ATOM 1431 N N . ALA A 1 180 ? -3.324 -6.525 -20.187 1.00 81.44 180 ALA A N 1
ATOM 1432 C CA . ALA A 1 180 ? -3.704 -7.864 -20.639 1.00 81.44 180 ALA A CA 1
ATOM 1433 C C . ALA A 1 180 ? -4.668 -8.591 -19.688 1.00 81.44 180 ALA A C 1
ATOM 1435 O O . ALA A 1 180 ? -5.340 -9.533 -20.100 1.00 81.44 180 ALA A O 1
ATOM 1436 N N . THR A 1 181 ? -4.726 -8.175 -18.422 1.00 70.25 181 THR A N 1
ATOM 1437 C CA . THR A 1 181 ? -5.742 -8.626 -17.469 1.00 70.25 181 THR A CA 1
ATOM 1438 C C . THR A 1 181 ? -6.895 -7.628 -17.537 1.00 70.25 181 THR A C 1
ATOM 1440 O O . THR A 1 181 ? -6.829 -6.610 -16.846 1.00 70.25 181 THR A O 1
ATOM 1443 N N . PRO A 1 182 ? -7.943 -7.843 -18.357 1.00 50.78 182 PRO A N 1
ATOM 1444 C CA . PRO A 1 182 ? -9.138 -7.028 -18.217 1.00 50.78 182 PRO A CA 1
ATOM 1445 C C . PRO A 1 182 ? -9.624 -7.210 -16.780 1.00 50.78 182 PRO A C 1
ATOM 1447 O O . PRO A 1 182 ? -9.742 -8.344 -16.308 1.00 50.78 182 PRO A O 1
ATOM 1450 N N . ALA A 1 183 ? -9.813 -6.099 -16.065 1.00 42.56 183 ALA A N 1
ATOM 1451 C CA . ALA A 1 183 ? -10.433 -6.112 -14.751 1.00 42.56 183 ALA A CA 1
ATOM 1452 C C . ALA A 1 183 ? -11.726 -6.923 -14.877 1.00 42.56 183 ALA A C 1
ATOM 1454 O O . ALA A 1 183 ? -12.623 -6.532 -15.620 1.00 42.56 183 ALA A O 1
ATOM 1455 N N . ALA A 1 184 ? -11.761 -8.097 -14.248 1.00 35.38 184 ALA A N 1
ATOM 1456 C CA . ALA A 1 184 ? -12.985 -8.861 -14.133 1.00 35.38 184 ALA A CA 1
ATOM 1457 C C . ALA A 1 184 ? -13.967 -7.981 -13.349 1.00 35.38 184 ALA A C 1
ATOM 1459 O O . ALA A 1 184 ? -13.711 -7.686 -12.179 1.00 35.38 184 ALA A O 1
ATOM 1460 N N . GLU A 1 185 ? -14.995 -7.490 -14.046 1.00 32.97 185 GLU A N 1
ATOM 1461 C CA . GLU A 1 185 ? -16.220 -6.947 -13.448 1.00 32.97 185 GLU A CA 1
ATOM 1462 C C . GLU A 1 185 ? -16.857 -7.956 -12.486 1.00 32.97 185 GLU A C 1
ATOM 1464 O O . GLU A 1 185 ? -16.821 -9.177 -12.783 1.00 32.97 185 GLU A O 1
#